Protein AF-A0ABD3GZX4-F1 (afdb_monomer)

InterPro domains:
  IPR004316 Sugar transporter SWEET repeat [PF03083] (7-91)
  IPR004316 Sugar transporter SWEET repeat [PF03083] (129-211)
  IPR047664 Sugar transporter SWEET [PTHR10791] (14-226)

Solvent-accessible surface area (backbone atoms only — not comparable to full-atom values): 16430 Å² total; per-residue (Å²): 134,59,70,66,45,54,54,38,34,51,53,30,34,56,49,46,50,56,56,68,49,62,57,49,70,58,51,52,48,26,64,73,65,63,30,43,76,92,63,72,60,61,68,48,55,53,48,34,46,50,23,49,36,42,25,52,25,16,63,59,62,70,35,61,62,51,26,55,42,20,48,52,43,37,54,51,32,50,51,54,50,51,52,46,54,69,33,30,54,75,66,53,29,54,53,48,53,52,51,47,53,50,45,52,49,51,50,48,51,51,50,49,49,25,64,67,74,40,92,50,57,67,59,24,28,47,51,33,29,52,53,36,30,55,52,49,54,59,57,47,54,56,61,51,49,40,53,50,46,29,70,72,71,45,37,45,86,80,53,55,64,69,60,40,51,52,46,22,54,36,14,45,36,40,22,52,29,16,60,70,71,70,32,66,55,54,21,53,42,22,44,53,39,22,54,49,18,52,52,46,51,53,50,43,61,61,28,48,61,51,41,64,70,68,72,72,79,78,83,75,76,74,75,78,82,70,92,79,77,83,82,68,75,67,62,62,53,58,57,52,52,54,55,54,54,38,57,77,67,68,72,66,57,73,71,60,52,54,51,49,54,53,50,54,48,52,54,50,53,51,51,51,54,53,60,76,67,54,91,82,74,76,79,78,72,76,80,77,79,76,86,78,88,81,85,86,134

Mean predicted aligned error: 14.97 Å

Structure (mmCIF, N/CA/C/O backbone):
data_AF-A0ABD3GZX4-F1
#
_entry.id   AF-A0ABD3GZX4-F1
#
loop_
_atom_site.group_PDB
_atom_site.id
_atom_site.type_symbol
_atom_site.label_atom_id
_atom_site.label_alt_id
_atom_site.label_comp_id
_atom_site.label_asym_id
_atom_site.label_entity_id
_atom_site.label_seq_id
_atom_site.pdbx_PDB_ins_code
_atom_site.Cartn_x
_atom_site.Cartn_y
_atom_site.Cartn_z
_atom_site.occupancy
_atom_site.B_iso_or_equiv
_atom_site.auth_seq_id
_atom_site.auth_comp_id
_atom_site.auth_asym_id
_atom_site.auth_atom_id
_atom_site.pdbx_PDB_model_num
ATOM 1 N N . MET A 1 1 ? 2.850 -0.713 -26.297 1.00 61.47 1 MET A N 1
ATOM 2 C CA . MET A 1 1 ? 1.861 -1.381 -25.433 1.00 61.47 1 MET A CA 1
ATOM 3 C C . MET A 1 1 ? 0.893 -2.113 -26.339 1.00 61.47 1 MET A C 1
ATOM 5 O O . MET A 1 1 ? 0.415 -1.515 -27.298 1.00 61.47 1 MET A O 1
ATOM 9 N N . ALA A 1 2 ? 0.715 -3.409 -26.124 1.00 81.31 2 ALA A N 1
ATOM 10 C CA . ALA A 1 2 ? -0.264 -4.220 -26.835 1.00 81.31 2 ALA A CA 1
ATOM 11 C C . ALA A 1 2 ? -1.624 -4.039 -26.156 1.00 81.31 2 ALA A C 1
ATOM 13 O O . ALA A 1 2 ? -1.699 -4.275 -24.967 1.00 81.31 2 ALA A O 1
ATOM 14 N N . LEU A 1 3 ? -2.695 -3.697 -26.880 1.00 90.44 3 LEU A N 1
ATOM 15 C CA . LEU A 1 3 ? -4.027 -3.332 -26.347 1.00 90.44 3 LEU A CA 1
ATOM 16 C C . LEU A 1 3 ? -4.463 -4.031 -25.032 1.00 90.44 3 LEU A C 1
ATOM 18 O O . LEU A 1 3 ? -4.989 -3.378 -24.132 1.00 90.44 3 LEU A O 1
ATOM 22 N N . ALA A 1 4 ? -4.220 -5.339 -24.900 1.00 91.62 4 ALA A N 1
ATOM 23 C CA . ALA A 1 4 ? -4.486 -6.111 -23.686 1.00 91.62 4 ALA A CA 1
ATOM 24 C C . ALA A 1 4 ? -3.771 -5.585 -22.420 1.00 91.62 4 ALA A C 1
ATOM 26 O O . ALA A 1 4 ? -4.402 -5.502 -21.370 1.00 91.62 4 ALA A O 1
ATOM 27 N N . ASP A 1 5 ? -2.493 -5.196 -22.495 1.00 91.25 5 ASP A N 1
ATOM 28 C CA . ASP A 1 5 ? -1.748 -4.636 -21.356 1.00 91.25 5 ASP A CA 1
ATOM 29 C C . ASP A 1 5 ? -2.401 -3.355 -20.815 1.00 91.25 5 ASP A C 1
ATOM 31 O O . ASP A 1 5 ? -2.520 -3.162 -19.604 1.00 91.25 5 ASP A O 1
ATOM 35 N N . THR A 1 6 ? -2.902 -2.525 -21.724 1.00 94.12 6 THR A N 1
ATOM 36 C CA . THR A 1 6 ? -3.491 -1.227 -21.430 1.00 94.12 6 THR A CA 1
ATOM 37 C C . THR A 1 6 ? -4.860 -1.411 -20.797 1.00 94.12 6 THR A C 1
ATOM 39 O O . THR A 1 6 ? -5.131 -0.822 -19.753 1.00 94.12 6 THR A O 1
ATOM 42 N N . ILE A 1 7 ? -5.697 -2.286 -21.365 1.00 96.56 7 ILE A N 1
ATOM 43 C CA . ILE A 1 7 ? -7.013 -2.620 -20.803 1.00 96.56 7 ILE A CA 1
ATOM 44 C C . ILE A 1 7 ? -6.856 -3.180 -19.385 1.00 96.56 7 ILE A C 1
ATOM 46 O O . ILE A 1 7 ? -7.488 -2.683 -18.451 1.00 96.56 7 ILE A O 1
ATOM 50 N N . ILE A 1 8 ? -5.985 -4.177 -19.202 1.00 96.75 8 ILE A N 1
ATOM 51 C CA . ILE A 1 8 ? -5.777 -4.812 -17.895 1.00 96.75 8 ILE A CA 1
ATOM 52 C C . ILE A 1 8 ? -5.203 -3.811 -16.886 1.00 96.75 8 ILE A C 1
ATOM 54 O O . ILE A 1 8 ? -5.668 -3.758 -15.747 1.00 96.75 8 ILE A O 1
ATOM 58 N N . GLY A 1 9 ? -4.253 -2.965 -17.289 1.00 95.94 9 GLY A N 1
ATOM 59 C CA . GLY A 1 9 ? -3.698 -1.945 -16.401 1.00 95.94 9 GLY A CA 1
ATOM 60 C C . GLY A 1 9 ? -4.702 -0.842 -16.029 1.00 95.94 9 GLY A C 1
ATOM 61 O O . GLY A 1 9 ? -4.686 -0.381 -14.885 1.00 95.94 9 GLY A O 1
ATOM 62 N N . ILE A 1 10 ? -5.624 -0.461 -16.923 1.00 97.81 10 ILE A N 1
ATOM 63 C CA . ILE A 1 10 ? -6.732 0.461 -16.604 1.00 97.81 10 ILE A CA 1
ATOM 64 C C . ILE A 1 10 ? -7.682 -0.174 -15.583 1.00 97.81 10 ILE A C 1
ATOM 66 O O . ILE A 1 10 ? -8.020 0.468 -14.587 1.00 97.81 10 ILE A O 1
ATOM 70 N N . ILE A 1 11 ? -8.064 -1.442 -15.771 1.00 97.94 11 ILE A N 1
ATOM 71 C CA . ILE A 1 11 ? -8.886 -2.179 -14.795 1.00 97.94 11 ILE A CA 1
ATOM 72 C C . ILE A 1 11 ? -8.173 -2.227 -13.435 1.00 97.94 11 ILE A C 1
ATOM 74 O O . ILE A 1 11 ? -8.789 -1.955 -12.402 1.00 97.94 11 ILE A O 1
ATOM 78 N N . GLY A 1 12 ? -6.863 -2.495 -13.434 1.00 97.75 12 GLY A N 1
ATOM 79 C CA . GLY A 1 12 ? -6.029 -2.460 -12.233 1.00 97.75 12 GLY A CA 1
ATOM 80 C C . GLY A 1 12 ? -6.051 -1.107 -11.526 1.00 97.75 12 GLY A C 1
ATOM 81 O O . GLY A 1 12 ? -6.245 -1.058 -10.313 1.00 97.75 12 GLY A O 1
ATOM 82 N N . ASN A 1 13 ? -5.943 -0.007 -12.276 1.00 98.50 13 ASN A N 1
ATOM 83 C CA . ASN A 1 13 ? -6.043 1.349 -11.731 1.00 98.50 13 ASN A CA 1
ATOM 84 C C . ASN A 1 13 ? -7.406 1.584 -11.054 1.00 98.50 13 ASN A C 1
ATOM 86 O O . ASN A 1 13 ? -7.447 2.054 -9.918 1.00 98.50 13 ASN A O 1
ATOM 90 N N . VAL A 1 14 ? -8.515 1.216 -11.704 1.00 98.12 14 VAL A N 1
ATOM 91 C CA . VAL A 1 14 ? -9.870 1.394 -11.146 1.00 98.12 14 VAL A CA 1
ATOM 92 C C . VAL A 1 14 ? -10.035 0.629 -9.830 1.00 98.12 14 VAL A C 1
ATOM 94 O O . VAL A 1 14 ? -10.456 1.210 -8.828 1.00 98.12 14 VAL A O 1
ATOM 97 N N . ILE A 1 15 ? -9.652 -0.651 -9.796 1.00 97.81 15 ILE A N 1
ATOM 98 C CA . ILE A 1 15 ? -9.763 -1.484 -8.586 1.00 97.81 15 ILE A CA 1
ATOM 99 C C . ILE A 1 15 ? -8.883 -0.928 -7.458 1.00 97.81 15 ILE A C 1
ATOM 101 O O . ILE A 1 15 ? -9.322 -0.832 -6.309 1.00 97.81 15 ILE A O 1
ATOM 105 N N . SER A 1 16 ? -7.654 -0.524 -7.775 1.00 98.19 16 SER A N 1
ATOM 106 C CA . SER A 1 16 ? -6.738 0.070 -6.801 1.00 98.19 16 SER A CA 1
ATOM 107 C C . SER A 1 16 ? -7.266 1.393 -6.227 1.00 98.19 16 SER A C 1
ATOM 109 O O . SER A 1 16 ? -7.129 1.619 -5.026 1.00 98.19 16 SER A O 1
ATOM 111 N N . ILE A 1 17 ? -7.936 2.240 -7.021 1.00 97.81 17 ILE A N 1
ATOM 112 C CA . ILE A 1 17 ? -8.598 3.454 -6.505 1.00 97.81 17 ILE A CA 1
ATOM 113 C C . ILE A 1 17 ? -9.678 3.078 -5.485 1.00 97.81 17 ILE A C 1
ATOM 115 O O . ILE A 1 17 ? -9.737 3.673 -4.409 1.00 97.81 17 ILE A O 1
ATOM 119 N N . CYS A 1 18 ? -10.494 2.057 -5.764 1.00 96.56 18 CYS A N 1
ATOM 120 C CA . CYS A 1 18 ? -11.483 1.574 -4.797 1.00 96.56 18 CYS A CA 1
ATOM 121 C C . CYS A 1 18 ? -10.831 1.124 -3.478 1.00 96.56 18 CYS A C 1
ATOM 123 O O . CYS A 1 18 ? -11.368 1.404 -2.404 1.00 96.56 18 CYS A O 1
ATOM 125 N N . LEU A 1 19 ? -9.665 0.471 -3.542 1.00 96.44 19 LEU A N 1
ATOM 126 C CA . LEU A 1 19 ? -8.897 0.086 -2.354 1.00 96.44 19 LEU A CA 1
ATOM 127 C C . LEU A 1 19 ? -8.360 1.301 -1.587 1.00 96.44 19 LEU A C 1
ATOM 129 O O . LEU A 1 19 ? -8.510 1.345 -0.365 1.00 96.44 19 LEU A O 1
ATOM 133 N N . PHE A 1 20 ? -7.812 2.311 -2.269 1.00 96.44 20 PHE A N 1
ATOM 134 C CA . PHE A 1 20 ? -7.370 3.550 -1.615 1.00 96.44 20 PHE A CA 1
ATOM 135 C C . PHE A 1 20 ? -8.528 4.344 -0.998 1.00 96.44 20 PHE A C 1
ATOM 137 O O . PHE A 1 20 ? -8.335 5.070 -0.024 1.00 96.44 20 PHE A O 1
ATOM 144 N N . LEU A 1 21 ? -9.750 4.193 -1.507 1.00 96.81 21 LEU A N 1
ATOM 145 C CA . LEU A 1 21 ? -10.944 4.804 -0.921 1.00 96.81 21 LEU A CA 1
ATOM 146 C C . LEU A 1 21 ? -11.517 4.011 0.264 1.00 96.81 21 LEU A C 1
ATOM 148 O O . LEU A 1 21 ? -12.331 4.557 1.014 1.00 96.81 21 LEU A O 1
ATOM 152 N N . ALA A 1 22 ? -11.081 2.769 0.505 1.00 94.81 22 ALA A N 1
ATOM 153 C CA . ALA A 1 22 ? -11.599 1.932 1.591 1.00 94.81 22 ALA A CA 1
ATOM 154 C C . ALA A 1 22 ? -11.543 2.598 2.990 1.00 94.81 22 ALA A C 1
ATOM 156 O O . ALA A 1 22 ? -12.524 2.485 3.737 1.00 94.81 22 ALA A O 1
ATOM 157 N N . PRO A 1 23 ? -10.488 3.354 3.365 1.00 95.56 23 PRO A N 1
ATOM 158 C CA . PRO A 1 23 ? -10.428 4.051 4.650 1.00 95.56 23 PRO A CA 1
ATOM 159 C C . PRO A 1 23 ? -11.352 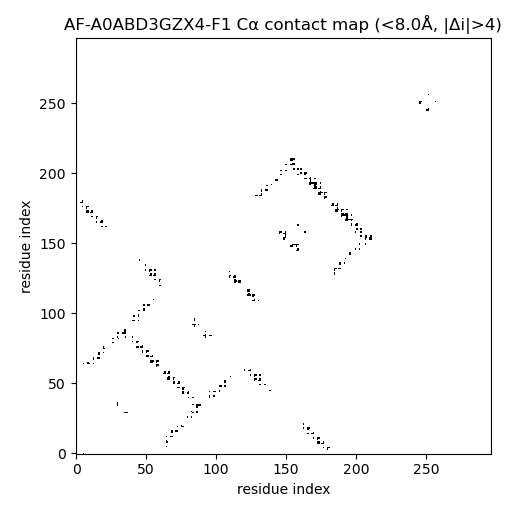5.271 4.772 1.00 95.56 23 PRO A C 1
ATOM 161 O O . PRO A 1 23 ? -11.487 5.808 5.873 1.00 95.56 23 PRO A O 1
ATOM 164 N N . THR A 1 24 ? -12.020 5.715 3.701 1.00 95.44 24 THR A N 1
ATOM 165 C CA . THR A 1 24 ? -12.834 6.949 3.703 1.00 95.44 24 THR A CA 1
ATOM 166 C C . THR A 1 24 ? -13.871 6.949 4.827 1.00 95.44 24 THR A C 1
ATOM 168 O O . THR A 1 24 ? -14.008 7.934 5.553 1.00 95.44 24 THR A O 1
ATOM 171 N N . LYS A 1 25 ? -14.553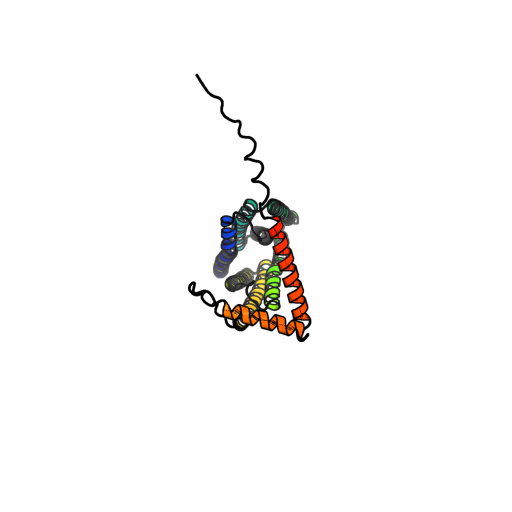 5.818 5.061 1.00 94.81 25 LYS A N 1
ATOM 172 C CA . LYS A 1 25 ? -15.533 5.698 6.158 1.00 94.81 25 LYS A CA 1
ATOM 173 C C . LYS A 1 25 ? -14.895 5.908 7.536 1.00 94.81 25 LYS A C 1
ATOM 175 O O . LYS A 1 25 ? -15.529 6.484 8.418 1.00 94.81 25 LYS A O 1
ATOM 180 N N . THR A 1 26 ? -13.654 5.467 7.725 1.00 95.94 26 THR A N 1
ATOM 181 C CA . THR A 1 26 ? -12.889 5.682 8.960 1.00 95.94 26 THR A CA 1
ATOM 182 C C . THR A 1 26 ? -12.555 7.159 9.141 1.00 95.94 26 THR A C 1
ATOM 184 O O . THR A 1 26 ? -12.786 7.708 10.216 1.00 95.94 26 THR A O 1
ATOM 187 N N . PHE A 1 27 ? -12.098 7.839 8.090 1.00 97.44 27 PHE A N 1
ATOM 188 C CA . PHE A 1 27 ? -11.762 9.263 8.172 1.00 97.44 27 PHE A CA 1
ATOM 189 C C . PHE A 1 27 ? -12.978 10.166 8.362 1.00 97.44 27 PHE A C 1
ATOM 191 O O . PHE A 1 27 ? -12.904 11.121 9.132 1.00 97.44 27 PHE A O 1
ATOM 198 N N . VAL A 1 28 ? -14.129 9.821 7.782 1.00 97.81 28 VAL A N 1
ATOM 199 C CA . VAL A 1 28 ? -15.392 10.510 8.090 1.00 97.81 28 VAL A CA 1
ATOM 200 C C . VAL A 1 28 ? -15.710 10.425 9.588 1.00 97.81 28 VAL A C 1
ATOM 202 O O . VAL A 1 28 ? -16.129 11.423 10.176 1.00 97.81 28 VAL A O 1
ATOM 205 N N . LYS A 1 29 ? -15.476 9.274 10.238 1.00 97.69 29 LYS A N 1
ATOM 206 C CA . LYS A 1 29 ? -15.654 9.144 11.696 1.00 97.69 29 LYS A CA 1
ATOM 207 C C . LYS A 1 29 ? -14.671 10.021 12.472 1.00 97.69 29 LYS A C 1
ATOM 209 O O . LYS A 1 29 ? -15.098 10.688 13.406 1.00 97.69 29 LYS A O 1
ATOM 214 N N . ILE A 1 30 ? -13.398 10.066 12.069 1.00 97.81 30 ILE A N 1
ATOM 215 C CA . ILE A 1 30 ? -12.373 10.927 12.690 1.00 97.81 30 ILE A CA 1
ATOM 216 C C . ILE A 1 30 ? -12.779 12.405 12.615 1.00 97.81 30 ILE A C 1
ATOM 218 O O . ILE A 1 30 ? -12.748 13.110 13.622 1.00 97.81 30 ILE A O 1
ATOM 222 N N . ILE A 1 31 ? -13.221 12.865 11.441 1.00 97.94 31 ILE A N 1
ATOM 223 C CA . ILE A 1 31 ? -13.645 14.255 11.219 1.00 97.94 31 ILE A CA 1
ATOM 224 C C . ILE A 1 31 ? -14.858 14.607 12.085 1.00 97.94 31 ILE A C 1
ATOM 226 O O . ILE A 1 31 ? -14.874 15.666 12.715 1.00 97.94 31 ILE A O 1
ATOM 230 N N . LYS A 1 32 ? -15.867 13.726 12.131 1.00 97.94 32 LYS A N 1
ATOM 231 C CA . LYS A 1 32 ? -17.076 13.930 12.945 1.00 97.94 32 LYS A CA 1
ATOM 232 C C . LYS A 1 32 ? -16.770 13.925 14.442 1.00 97.94 32 LYS A C 1
ATOM 234 O O . LYS A 1 32 ? -17.305 14.756 15.163 1.00 97.94 32 LYS A O 1
ATOM 239 N N . ALA A 1 33 ? -15.894 13.028 14.892 1.00 97.50 33 ALA A N 1
ATOM 240 C CA . ALA A 1 33 ? -15.479 12.930 16.290 1.00 97.50 33 ALA A CA 1
ATOM 241 C C . ALA A 1 33 ? -14.486 14.024 16.712 1.00 97.50 33 ALA A C 1
ATOM 243 O O . ALA A 1 33 ? -14.201 14.150 17.900 1.00 97.50 33 ALA A O 1
ATOM 244 N N . LYS A 1 34 ? -13.915 14.774 15.755 1.00 96.88 34 LYS A N 1
ATOM 245 C CA . LYS A 1 34 ? -12.832 15.746 15.986 1.00 96.88 34 LYS A CA 1
ATOM 246 C C . LYS A 1 34 ? -11.641 15.146 16.751 1.00 96.88 34 LYS A C 1
ATOM 248 O O . LYS A 1 34 ? -10.926 15.851 17.453 1.00 96.88 34 LYS A O 1
ATOM 253 N N . SER A 1 35 ? -11.429 13.840 16.597 1.00 96.44 35 SER A N 1
ATOM 254 C CA . SER A 1 35 ? -10.418 13.053 17.300 1.00 96.44 35 SER A CA 1
ATOM 255 C C . SER A 1 35 ? -10.074 11.814 16.481 1.00 96.44 35 SER A C 1
ATOM 257 O O . SER A 1 35 ? -10.942 11.216 15.839 1.00 96.44 35 SER A O 1
ATOM 259 N N . THR A 1 36 ? -8.812 11.386 16.525 1.00 94.50 36 THR A N 1
ATOM 260 C CA . THR A 1 36 ? -8.380 10.123 15.904 1.00 94.50 36 THR A CA 1
ATOM 261 C C . THR A 1 36 ? -8.891 8.884 16.633 1.00 94.50 36 THR A C 1
ATOM 263 O O . THR A 1 36 ? -8.732 7.785 16.104 1.00 94.50 36 THR A O 1
ATOM 266 N N . MET A 1 37 ? -9.530 9.035 17.802 1.00 95.00 37 MET A N 1
ATOM 267 C CA . MET A 1 37 ? -9.965 7.912 18.641 1.00 95.00 37 MET A CA 1
ATOM 268 C C . MET A 1 37 ? -8.791 6.927 18.843 1.00 95.00 37 MET A C 1
ATOM 270 O O . MET A 1 37 ? -7.644 7.348 18.975 1.00 95.00 37 MET A O 1
ATOM 274 N N . GLU A 1 38 ? -9.059 5.622 18.781 1.00 92.56 38 GLU A N 1
ATOM 275 C CA . GLU A 1 38 ? -8.055 4.551 18.844 1.00 92.56 38 GLU A CA 1
ATOM 276 C C . GLU A 1 38 ? -7.430 4.205 17.475 1.00 92.56 38 GLU A C 1
ATOM 278 O O . GLU A 1 38 ? -6.676 3.231 17.345 1.00 92.56 38 GLU A O 1
ATOM 283 N N . PHE A 1 39 ? -7.736 4.965 16.414 1.00 94.81 39 PHE A N 1
ATOM 284 C CA . PHE A 1 39 ? -7.159 4.705 15.096 1.00 94.81 39 PHE A CA 1
ATOM 285 C C . PHE A 1 39 ? -5.678 5.085 15.063 1.00 94.81 39 PHE A C 1
ATOM 287 O O . PHE A 1 39 ? -5.250 6.110 15.587 1.00 94.81 39 PHE A O 1
ATOM 294 N N . LYS A 1 40 ? -4.875 4.253 14.394 1.00 94.81 40 LYS A N 1
ATOM 295 C CA . LYS A 1 40 ? -3.427 4.452 14.249 1.00 94.81 40 LYS A CA 1
ATOM 296 C C . LYS A 1 40 ? -3.097 4.996 12.865 1.00 94.81 40 LYS A C 1
ATOM 298 O O . LYS A 1 40 ? -3.691 4.566 11.882 1.00 94.81 40 LYS A O 1
ATOM 303 N N . SER A 1 41 ? -2.088 5.861 12.785 1.00 96.50 41 SER A N 1
ATOM 304 C CA . SER A 1 41 ? -1.568 6.387 11.517 1.00 96.50 41 SER A CA 1
ATOM 305 C C . SER A 1 41 ? -0.664 5.411 10.763 1.00 96.50 41 SER A C 1
ATOM 307 O O . SER A 1 41 ? -0.455 5.570 9.566 1.00 96.50 41 SER A O 1
ATOM 309 N N . THR A 1 42 ? -0.132 4.391 11.446 1.00 96.00 42 THR A N 1
ATOM 310 C CA . THR A 1 42 ? 0.851 3.444 10.894 1.00 96.00 42 THR A CA 1
ATOM 311 C C . THR A 1 42 ? 0.448 2.826 9.549 1.00 96.00 42 THR A C 1
ATOM 313 O O . THR A 1 42 ? 1.298 2.829 8.665 1.00 96.00 42 THR A O 1
ATOM 316 N N . PRO A 1 43 ? -0.798 2.350 9.333 1.00 95.56 43 PRO A N 1
ATOM 317 C CA . PRO A 1 43 ? -1.193 1.801 8.036 1.00 95.56 43 PRO A CA 1
ATOM 318 C C . PRO A 1 43 ? -1.022 2.801 6.887 1.00 95.56 43 PRO A C 1
ATOM 320 O O . PRO A 1 43 ? -0.494 2.427 5.848 1.00 95.56 43 PRO A O 1
ATOM 323 N N . TYR A 1 44 ? -1.380 4.069 7.109 1.00 98.00 44 TYR A N 1
ATOM 324 C CA . TYR A 1 44 ? -1.299 5.137 6.108 1.00 98.00 44 TYR A CA 1
ATOM 325 C C . TYR A 1 44 ? 0.146 5.585 5.864 1.00 98.00 44 TYR A C 1
ATOM 327 O O . TYR A 1 44 ? 0.557 5.800 4.732 1.00 98.00 44 TYR A O 1
ATOM 335 N N . VAL A 1 45 ? 0.974 5.647 6.917 1.00 98.31 45 VAL A N 1
ATOM 336 C CA . VAL A 1 45 ? 2.411 5.944 6.768 1.00 98.31 45 VAL A CA 1
ATOM 337 C C . VAL A 1 45 ? 3.125 4.845 5.971 1.00 98.31 45 VAL A C 1
ATOM 339 O O . VAL A 1 45 ? 3.941 5.141 5.100 1.00 98.31 45 VAL A O 1
ATOM 342 N N . CYS A 1 46 ? 2.817 3.574 6.246 1.00 97.62 46 CYS A N 1
ATOM 343 C CA . CYS A 1 46 ? 3.366 2.455 5.482 1.00 97.62 46 CYS A CA 1
ATOM 344 C C . CYS A 1 46 ? 2.848 2.451 4.038 1.00 97.62 46 CYS A C 1
ATOM 346 O O . CYS A 1 46 ? 3.639 2.257 3.119 1.00 97.62 46 CYS A O 1
ATOM 348 N N . ALA A 1 47 ? 1.551 2.700 3.830 1.00 97.69 47 ALA A N 1
ATOM 349 C CA . ALA A 1 47 ? 0.967 2.803 2.497 1.00 97.69 47 ALA A CA 1
ATOM 350 C C . ALA A 1 47 ? 1.621 3.927 1.681 1.00 97.69 47 ALA A C 1
ATOM 352 O O . ALA A 1 47 ? 2.007 3.677 0.541 1.00 97.69 47 ALA A O 1
ATOM 353 N N . LEU A 1 48 ? 1.851 5.102 2.284 1.00 98.62 48 LEU A N 1
ATOM 354 C CA . LEU A 1 48 ? 2.559 6.218 1.652 1.00 98.62 48 LEU A CA 1
ATOM 355 C C . LEU A 1 48 ? 3.955 5.804 1.164 1.00 98.62 48 LEU A C 1
ATOM 357 O O . LEU A 1 48 ? 4.304 6.066 0.017 1.00 98.62 48 LEU A O 1
ATOM 361 N N . LEU A 1 49 ? 4.749 5.124 2.000 1.00 98.44 49 LEU A N 1
ATOM 362 C CA . LEU A 1 49 ? 6.071 4.647 1.578 1.00 98.44 49 LEU A CA 1
ATOM 363 C C . LEU A 1 49 ? 5.971 3.668 0.400 1.00 98.44 49 LEU A C 1
ATOM 365 O O . LEU A 1 49 ? 6.741 3.778 -0.550 1.00 98.44 49 LEU A O 1
ATOM 369 N N . SER A 1 50 ? 5.003 2.749 0.435 1.00 98.25 50 SER A N 1
ATOM 370 C CA . SER A 1 50 ? 4.775 1.798 -0.658 1.00 98.25 50 SER A CA 1
ATOM 371 C C . SER A 1 50 ? 4.500 2.512 -1.977 1.00 98.25 50 SER A C 1
ATOM 373 O O . SER A 1 50 ? 5.176 2.255 -2.972 1.00 98.25 50 SER A O 1
ATOM 375 N N . VAL A 1 51 ? 3.534 3.433 -1.994 1.00 98.56 51 VAL A N 1
ATOM 376 C CA . VAL A 1 51 ? 3.151 4.133 -3.229 1.00 98.56 51 VAL A CA 1
ATOM 377 C C . VAL A 1 51 ? 4.254 5.066 -3.725 1.00 98.56 51 VAL A C 1
ATOM 379 O O . VAL A 1 51 ? 4.441 5.191 -4.933 1.00 98.56 51 VAL A O 1
ATOM 382 N N . LEU A 1 52 ? 5.061 5.652 -2.836 1.00 98.62 52 LEU A N 1
ATOM 383 C CA . LEU A 1 52 ? 6.241 6.423 -3.235 1.00 98.62 52 LEU A CA 1
ATOM 384 C C . LEU A 1 52 ? 7.303 5.538 -3.908 1.00 98.62 52 LEU A C 1
ATOM 386 O O . LEU A 1 52 ? 7.799 5.889 -4.980 1.00 98.62 52 LEU A O 1
ATOM 390 N N . LEU A 1 53 ? 7.615 4.371 -3.332 1.00 98.56 53 LEU A N 1
ATOM 391 C CA . LEU A 1 53 ? 8.571 3.414 -3.906 1.00 98.56 53 LEU A CA 1
ATOM 392 C C . LEU A 1 53 ? 8.117 2.910 -5.283 1.00 98.56 53 LEU A C 1
ATOM 394 O O . LEU A 1 53 ? 8.897 2.930 -6.237 1.00 98.56 53 LEU A O 1
ATOM 398 N N . TRP A 1 54 ? 6.840 2.548 -5.421 1.00 98.62 54 TRP A N 1
ATOM 399 C CA . TRP A 1 54 ? 6.276 2.119 -6.702 1.00 98.62 54 TRP A CA 1
ATOM 400 C C . TRP A 1 54 ? 6.183 3.249 -7.733 1.00 98.62 54 TRP A C 1
ATOM 402 O O . TRP A 1 54 ? 6.368 3.001 -8.926 1.00 98.62 54 TRP A O 1
ATOM 412 N N . THR A 1 55 ? 5.959 4.491 -7.295 1.00 98.44 55 THR A N 1
ATOM 413 C CA . THR A 1 55 ? 6.030 5.668 -8.175 1.00 98.44 55 THR A CA 1
ATOM 414 C C . THR A 1 55 ? 7.453 5.857 -8.699 1.00 98.44 55 THR A C 1
ATOM 416 O O . THR A 1 55 ? 7.637 5.981 -9.909 1.00 98.44 55 THR A O 1
ATOM 419 N N . LEU A 1 56 ? 8.471 5.805 -7.829 1.00 97.88 56 LEU A N 1
ATOM 420 C CA . LEU A 1 56 ? 9.881 5.869 -8.235 1.00 97.88 56 LEU A CA 1
ATOM 421 C C . LEU A 1 56 ? 10.228 4.748 -9.223 1.00 97.88 56 LEU A C 1
ATOM 423 O O . LEU A 1 56 ? 10.815 5.012 -10.272 1.00 97.88 56 LEU A O 1
ATOM 427 N N . TYR A 1 57 ? 9.832 3.513 -8.913 1.00 98.25 57 TYR A N 1
ATOM 428 C CA . TYR A 1 57 ? 10.017 2.369 -9.800 1.00 98.25 57 TYR A CA 1
ATOM 429 C C . TYR A 1 57 ? 9.404 2.614 -11.185 1.00 98.25 57 TYR A C 1
ATOM 431 O O . TYR A 1 57 ? 10.082 2.464 -12.204 1.00 98.25 57 TYR A O 1
ATOM 439 N N . GLY A 1 58 ? 8.138 3.038 -11.225 1.00 97.69 58 GLY A N 1
ATOM 440 C CA . GLY A 1 58 ? 7.421 3.303 -12.467 1.00 97.69 58 GLY A CA 1
ATOM 441 C C . GLY A 1 58 ? 8.047 4.432 -13.288 1.00 97.69 58 GLY A C 1
ATOM 442 O O . GLY A 1 58 ? 8.117 4.318 -14.509 1.00 97.69 58 GLY A O 1
ATOM 443 N N . LEU A 1 59 ? 8.559 5.480 -12.638 1.00 97.19 59 LEU A N 1
ATOM 444 C CA . LEU A 1 59 ? 9.263 6.580 -13.305 1.00 97.19 59 LEU A CA 1
ATOM 445 C C . LEU A 1 59 ? 10.604 6.132 -13.903 1.00 97.19 59 LEU A C 1
ATOM 447 O O . LEU A 1 59 ? 10.948 6.536 -15.013 1.00 97.19 59 LEU A O 1
ATOM 451 N N . LEU A 1 60 ? 11.357 5.284 -13.195 1.00 96.31 60 LEU A N 1
ATOM 452 C CA . LEU A 1 60 ? 12.636 4.754 -13.680 1.00 96.31 60 LEU A CA 1
ATOM 453 C C . LEU A 1 60 ? 12.459 3.732 -14.816 1.00 96.31 60 LEU A C 1
ATOM 455 O O . LEU A 1 60 ? 13.334 3.644 -15.683 1.00 96.31 60 LEU A O 1
ATOM 459 N N . LYS A 1 61 ? 11.349 2.975 -14.817 1.00 95.00 61 LYS A N 1
ATOM 460 C CA . LYS A 1 61 ? 10.987 1.944 -15.815 1.00 95.00 61 LYS A CA 1
ATOM 461 C C . LYS A 1 61 ? 10.104 2.446 -16.983 1.00 95.00 61 LYS A C 1
ATOM 463 O O . LYS A 1 61 ? 9.760 1.684 -17.882 1.00 95.00 61 LYS A O 1
ATOM 468 N N . PRO A 1 62 ? 9.895 3.756 -17.117 1.00 93.56 62 PRO A N 1
ATOM 469 C CA . PRO A 1 62 ? 8.731 4.345 -17.814 1.00 93.56 62 PRO A CA 1
ATOM 470 C C . PRO A 1 62 ? 7.413 3.531 -17.847 1.00 93.56 62 PRO A C 1
ATOM 472 O O . PRO A 1 62 ? 6.789 3.374 -18.896 1.00 93.56 62 PRO A O 1
ATOM 475 N N . ALA A 1 63 ? 6.944 3.023 -16.705 1.00 94.81 63 ALA A N 1
ATOM 476 C CA . ALA A 1 63 ? 5.698 2.256 -16.606 1.00 94.81 63 ALA A CA 1
ATOM 477 C C . ALA A 1 63 ? 4.496 3.144 -16.221 1.00 94.81 63 ALA A C 1
ATOM 479 O O . ALA A 1 63 ? 4.095 3.197 -15.057 1.00 94.81 63 ALA A O 1
ATOM 480 N N . THR A 1 64 ? 3.897 3.824 -17.206 1.00 96.06 64 THR A N 1
ATOM 481 C CA . THR A 1 64 ? 2.841 4.840 -17.004 1.00 96.06 64 THR A CA 1
ATOM 482 C C . THR A 1 64 ? 1.697 4.383 -16.100 1.00 96.06 64 THR A C 1
ATOM 484 O O . THR A 1 64 ? 1.365 5.088 -15.156 1.00 96.06 64 THR A O 1
ATOM 487 N N . LEU A 1 65 ? 1.124 3.196 -16.333 1.00 97.06 65 LEU A N 1
ATOM 488 C CA . LEU A 1 65 ? -0.040 2.713 -15.573 1.00 97.06 65 LEU A CA 1
ATOM 489 C C . LEU A 1 65 ? 0.283 2.406 -14.103 1.00 97.06 65 LEU A C 1
ATOM 491 O O . LEU A 1 65 ? -0.607 2.467 -13.257 1.00 97.06 65 LEU A O 1
ATOM 495 N N . ILE A 1 66 ? 1.547 2.100 -13.792 1.00 97.88 66 ILE A N 1
ATOM 496 C CA . ILE A 1 66 ? 2.031 1.947 -12.413 1.00 97.88 66 ILE A CA 1
ATOM 497 C C . ILE A 1 66 ? 2.203 3.328 -11.776 1.00 97.88 66 ILE A C 1
ATOM 499 O O . ILE A 1 66 ? 1.813 3.527 -10.626 1.00 97.88 66 ILE A O 1
ATOM 503 N N . VAL A 1 67 ? 2.760 4.292 -12.515 1.00 98.38 67 VAL A N 1
ATOM 504 C CA . VAL A 1 67 ? 2.938 5.668 -12.028 1.00 98.38 67 VAL A CA 1
ATOM 505 C C . VAL A 1 67 ? 1.590 6.312 -11.718 1.00 98.38 67 VAL A C 1
ATOM 507 O O . VAL A 1 67 ? 1.436 6.877 -10.641 1.00 98.38 67 VAL A O 1
ATOM 510 N N . THR A 1 68 ? 0.601 6.202 -12.608 1.00 97.94 68 THR A N 1
ATOM 511 C CA . THR A 1 68 ? -0.707 6.8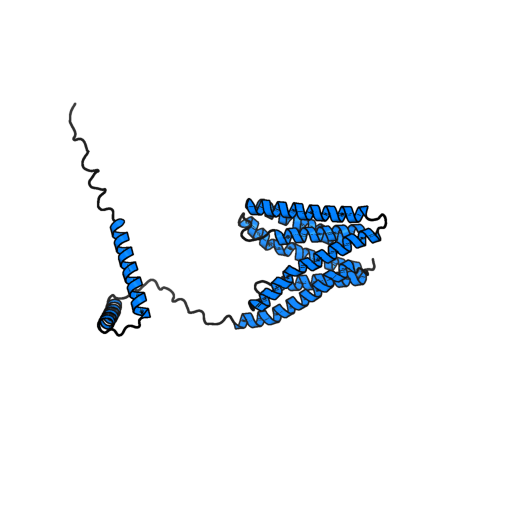52 -12.431 1.00 97.94 68 THR A CA 1
ATOM 512 C C . THR A 1 68 ? -1.406 6.393 -11.158 1.00 97.94 68 THR A C 1
ATOM 514 O O . THR A 1 68 ? -1.851 7.229 -10.369 1.00 97.94 68 THR A O 1
ATOM 517 N N . ILE A 1 69 ? -1.456 5.081 -10.911 1.00 98.31 69 ILE A N 1
ATOM 518 C CA . ILE A 1 69 ? -2.164 4.562 -9.742 1.00 98.31 69 ILE A CA 1
ATOM 519 C C . ILE A 1 69 ? -1.454 4.894 -8.432 1.00 98.31 69 ILE A C 1
ATOM 521 O O . ILE A 1 69 ? -2.099 5.218 -7.436 1.00 98.31 69 ILE A O 1
ATOM 525 N N . ASN A 1 70 ? -0.122 4.850 -8.424 1.00 98.56 70 ASN A N 1
ATOM 526 C CA . ASN A 1 70 ? 0.652 5.129 -7.221 1.00 98.56 70 ASN A CA 1
ATOM 527 C C . ASN A 1 70 ? 0.758 6.636 -6.949 1.00 98.56 70 ASN A C 1
ATOM 529 O O . ASN A 1 70 ? 0.788 7.038 -5.787 1.00 98.56 70 ASN A O 1
ATOM 533 N N . ALA A 1 71 ? 0.705 7.488 -7.975 1.00 97.31 71 ALA A N 1
ATOM 534 C CA . ALA A 1 71 ? 0.551 8.931 -7.805 1.00 97.31 71 ALA A CA 1
ATOM 535 C C . ALA A 1 71 ? -0.817 9.279 -7.193 1.00 97.31 71 ALA A C 1
ATOM 537 O O . ALA A 1 71 ? -0.884 10.044 -6.229 1.00 97.31 71 ALA A O 1
ATOM 538 N N . ALA A 1 72 ? -1.900 8.660 -7.681 1.00 97.94 72 ALA A N 1
ATOM 539 C CA . ALA A 1 72 ? -3.225 8.789 -7.072 1.00 97.94 72 ALA A CA 1
ATOM 540 C C . ALA A 1 72 ? -3.240 8.286 -5.615 1.00 97.94 72 ALA A C 1
ATOM 542 O O . ALA A 1 72 ? -3.769 8.961 -4.731 1.00 97.94 72 ALA A O 1
ATOM 543 N N . GLY A 1 73 ? -2.601 7.144 -5.346 1.00 98.19 73 GLY A N 1
ATOM 544 C CA . GLY A 1 73 ? -2.412 6.626 -3.991 1.00 98.19 73 GLY A CA 1
ATOM 545 C C . GLY A 1 73 ? -1.638 7.594 -3.096 1.00 98.19 73 GLY A C 1
ATOM 546 O O . GLY A 1 73 ? -2.072 7.887 -1.989 1.00 98.19 73 GLY A O 1
ATOM 547 N N . THR A 1 74 ? -0.541 8.169 -3.595 1.00 98.19 74 THR A N 1
ATOM 548 C CA . THR A 1 74 ? 0.264 9.166 -2.869 1.00 98.19 74 THR A CA 1
ATOM 549 C C . THR A 1 74 ? -0.581 10.373 -2.474 1.00 98.19 74 THR A C 1
ATOM 551 O O . THR A 1 74 ? -0.522 10.817 -1.328 1.00 98.19 74 THR A O 1
ATOM 554 N N . PHE A 1 75 ? -1.405 10.875 -3.397 1.00 98.19 75 PHE A N 1
ATOM 555 C CA . PHE A 1 75 ? -2.327 11.973 -3.123 1.00 98.19 75 PHE A CA 1
ATOM 556 C C . PHE A 1 75 ? -3.341 11.615 -2.024 1.00 98.19 75 PHE A C 1
ATOM 558 O O . PHE A 1 75 ? -3.491 12.367 -1.060 1.00 98.19 75 PHE A O 1
ATOM 565 N N . LEU A 1 76 ? -3.997 10.454 -2.118 1.00 98.25 76 LEU A N 1
ATOM 566 C CA . LEU A 1 76 ? -4.983 10.018 -1.121 1.00 98.25 76 LEU A CA 1
ATOM 567 C C . LEU A 1 76 ? -4.354 9.766 0.258 1.00 98.25 76 LEU A C 1
ATOM 569 O O . LEU A 1 76 ? -4.889 10.232 1.265 1.00 98.25 76 LEU A O 1
ATOM 573 N N . GLU A 1 77 ? -3.197 9.107 0.323 1.00 98.25 77 GLU A N 1
ATOM 574 C CA . GLU A 1 77 ? -2.483 8.883 1.586 1.00 98.25 77 GLU A CA 1
ATOM 575 C C . GLU A 1 77 ? -2.016 10.201 2.218 1.00 98.25 77 GLU A C 1
ATOM 577 O O . GLU A 1 77 ? -2.115 10.375 3.436 1.00 98.25 77 GLU A O 1
ATOM 582 N N . ALA A 1 78 ? -1.586 11.177 1.412 1.00 98.06 78 ALA A N 1
ATOM 583 C CA . ALA A 1 78 ? -1.261 12.513 1.904 1.00 98.06 78 ALA A CA 1
ATOM 584 C C . ALA A 1 78 ? -2.487 13.229 2.496 1.00 98.06 78 ALA A C 1
ATOM 586 O O . ALA A 1 78 ? -2.368 13.861 3.552 1.00 98.06 78 ALA A O 1
ATOM 587 N N . LEU A 1 79 ? -3.670 13.098 1.882 1.00 98.25 79 LEU A N 1
ATOM 588 C CA . LEU A 1 79 ? -4.918 13.637 2.437 1.00 98.25 79 LEU A CA 1
ATOM 589 C C . LEU A 1 79 ? -5.286 12.967 3.767 1.00 98.25 79 LEU A C 1
ATOM 591 O O . LEU A 1 79 ? -5.595 13.653 4.746 1.00 98.25 79 LEU A O 1
ATOM 595 N N . TYR A 1 80 ? -5.209 11.638 3.834 1.00 98.44 80 TYR A N 1
ATOM 596 C CA . TYR A 1 80 ? -5.474 10.875 5.053 1.00 98.44 80 TYR A CA 1
ATOM 597 C C . TYR A 1 80 ? -4.516 11.246 6.186 1.00 98.44 80 TYR A C 1
ATOM 599 O O . TYR A 1 80 ? -4.948 11.512 7.310 1.00 98.44 80 TYR A O 1
ATOM 607 N N . LEU A 1 81 ? -3.218 11.337 5.904 1.00 98.44 81 LEU A N 1
ATOM 608 C CA . LEU A 1 81 ? -2.212 11.697 6.902 1.00 98.44 81 LEU A CA 1
ATOM 609 C C . LEU A 1 81 ? -2.340 13.154 7.351 1.00 98.44 81 LEU A C 1
ATOM 611 O O . LEU A 1 81 ? -2.216 13.426 8.546 1.00 98.44 81 LEU A O 1
ATOM 615 N N . SER A 1 82 ? -2.676 14.070 6.440 1.00 98.25 82 SER A N 1
ATOM 616 C CA . SER A 1 82 ? -3.003 15.463 6.775 1.00 98.25 82 SER A CA 1
ATOM 617 C C . SER A 1 82 ? -4.195 15.541 7.728 1.00 98.25 82 SER A C 1
ATOM 619 O O . SER A 1 82 ? -4.121 16.183 8.778 1.00 98.25 82 SER A O 1
ATOM 621 N N . CYS A 1 83 ? -5.274 14.818 7.414 1.00 98.06 83 CYS A N 1
ATOM 622 C CA . CYS A 1 83 ? -6.446 14.726 8.280 1.00 98.06 83 CYS A CA 1
ATOM 623 C C . CYS A 1 83 ? -6.089 14.131 9.652 1.00 98.06 83 CYS A C 1
ATOM 625 O O . CYS A 1 83 ? -6.521 14.644 10.685 1.00 98.06 83 CYS A O 1
ATOM 627 N N . PHE A 1 84 ? -5.278 13.070 9.683 1.00 97.44 84 PHE A N 1
ATOM 628 C CA . PHE A 1 84 ? -4.839 12.441 10.927 1.00 97.44 84 PHE A CA 1
ATOM 629 C C . PHE A 1 84 ? -4.025 13.416 11.791 1.00 97.44 84 PHE A C 1
ATOM 631 O O . PHE A 1 84 ? -4.303 13.563 12.977 1.00 97.44 84 PHE A O 1
ATOM 638 N N . LEU A 1 85 ? -3.054 14.123 11.207 1.00 98.12 85 LEU A N 1
ATOM 639 C CA . LEU A 1 85 ? -2.232 15.115 11.910 1.00 98.12 85 LEU A CA 1
ATOM 640 C C . LEU A 1 85 ? -3.045 16.306 12.425 1.00 98.12 85 LEU A C 1
ATOM 642 O O . LEU A 1 85 ? -2.705 16.884 13.460 1.00 98.12 85 LEU A O 1
ATOM 646 N N . TYR A 1 86 ? -4.118 16.675 11.729 1.00 98.25 86 TYR A N 1
ATOM 647 C CA . TYR A 1 86 ? -5.002 17.740 12.178 1.00 98.25 86 TYR A CA 1
ATOM 648 C C . TYR A 1 86 ? -5.757 17.338 13.457 1.00 98.25 86 TYR A C 1
ATOM 650 O O . TYR A 1 86 ? -5.679 18.059 14.456 1.00 98.25 86 TYR A O 1
ATOM 658 N N . TYR A 1 87 ? -6.399 16.162 13.454 1.00 98.06 87 TYR A N 1
ATOM 659 C CA . TYR A 1 87 ? -7.284 15.695 14.535 1.00 98.06 87 TYR A CA 1
ATOM 660 C C . TYR A 1 87 ? -6.612 14.870 15.644 1.00 98.06 87 TYR A C 1
ATOM 662 O O . TYR A 1 87 ? -7.254 14.589 16.654 1.00 98.06 87 TYR A O 1
ATOM 670 N N . ALA A 1 88 ? -5.359 14.445 15.480 1.00 97.31 88 ALA A N 1
ATOM 671 C CA . ALA A 1 88 ? -4.653 13.687 16.512 1.00 97.31 88 ALA A CA 1
ATOM 672 C C . ALA A 1 88 ? -4.363 14.540 17.757 1.00 97.31 88 ALA A C 1
ATOM 674 O O . ALA A 1 88 ? -4.188 15.756 17.681 1.00 97.31 88 ALA A O 1
ATOM 675 N N . ASP A 1 89 ? -4.220 13.889 18.907 1.00 96.56 89 ASP A N 1
ATOM 676 C CA . ASP A 1 89 ? -3.680 14.516 20.110 1.00 96.56 89 ASP A CA 1
ATOM 677 C C . ASP A 1 89 ? -2.166 14.790 19.967 1.00 96.56 89 ASP A C 1
ATOM 679 O O . ASP A 1 89 ? -1.507 14.352 19.018 1.00 96.56 89 ASP A O 1
ATOM 683 N N . ARG A 1 90 ? -1.563 15.509 20.924 1.00 96.81 90 ARG A N 1
ATOM 684 C CA . ARG A 1 90 ? -0.133 15.875 20.857 1.00 96.81 90 ARG A CA 1
ATOM 685 C C . ARG A 1 90 ? 0.776 14.652 20.682 1.00 96.81 90 ARG A C 1
ATOM 687 O O . ARG A 1 90 ? 1.734 14.713 19.908 1.00 96.81 90 ARG A O 1
ATOM 694 N N . LYS A 1 91 ? 0.482 13.540 21.367 1.00 95.94 91 LYS A N 1
ATOM 695 C CA . LYS A 1 91 ? 1.274 12.304 21.263 1.00 95.94 91 LYS A CA 1
ATOM 696 C C . LYS A 1 91 ? 1.121 11.669 19.879 1.00 95.94 91 LYS A C 1
ATOM 698 O O . LYS A 1 91 ? 2.131 11.316 19.264 1.00 95.94 91 LYS A O 1
ATOM 703 N N . GLY A 1 92 ? -0.105 11.571 19.367 1.00 96.31 92 GLY A N 1
ATOM 704 C CA . GLY A 1 92 ? -0.410 11.064 18.032 1.00 96.31 92 GLY A CA 1
ATOM 705 C C . GLY A 1 92 ? 0.235 11.889 16.918 1.00 96.31 92 GLY A C 1
ATOM 706 O O . GLY A 1 92 ? 0.816 11.304 15.998 1.00 96.31 92 GLY A O 1
ATOM 707 N N . LYS A 1 93 ? 0.231 13.226 17.032 1.00 97.94 93 LYS A N 1
ATOM 708 C CA . LYS A 1 93 ? 0.918 14.129 16.090 1.00 97.94 93 LYS A CA 1
ATOM 709 C C . LYS A 1 93 ? 2.419 13.872 16.068 1.00 97.94 93 LYS A C 1
ATOM 711 O O . LYS A 1 93 ? 2.958 13.553 15.015 1.00 97.94 93 LYS A O 1
ATOM 716 N N . ILE A 1 94 ? 3.080 13.905 17.229 1.00 97.88 94 ILE A N 1
ATOM 717 C CA . ILE A 1 94 ? 4.533 13.680 17.329 1.00 97.88 94 ILE A CA 1
ATOM 718 C C . ILE A 1 94 ? 4.918 12.308 16.768 1.00 97.88 94 ILE A C 1
ATOM 720 O O . ILE A 1 94 ? 5.878 12.199 16.003 1.00 97.88 94 ILE A O 1
ATOM 724 N N . ARG A 1 95 ? 4.172 11.255 17.125 1.00 97.12 95 ARG A N 1
ATOM 725 C CA . ARG A 1 95 ? 4.423 9.903 16.614 1.00 97.12 95 ARG A CA 1
ATOM 726 C C . ARG A 1 95 ? 4.299 9.855 15.093 1.00 97.12 95 ARG A C 1
ATOM 728 O O . ARG A 1 95 ? 5.191 9.333 14.435 1.00 97.12 95 ARG A O 1
ATOM 735 N N . THR A 1 96 ? 3.220 10.413 14.550 1.00 97.81 96 THR A N 1
ATOM 736 C CA . THR A 1 96 ? 2.955 10.403 13.106 1.00 97.81 96 THR A CA 1
ATOM 737 C C . THR A 1 96 ? 4.001 11.217 12.348 1.00 97.81 96 THR A C 1
ATOM 739 O O . THR A 1 96 ? 4.560 10.710 11.382 1.00 97.81 96 THR A O 1
ATOM 742 N N . SER A 1 97 ? 4.351 12.417 12.821 1.00 97.94 97 SER A N 1
ATOM 743 C CA . SER A 1 97 ? 5.402 13.251 12.225 1.00 97.94 97 SER A CA 1
ATOM 744 C C . SER A 1 97 ? 6.772 12.570 12.243 1.00 97.94 97 SER A C 1
ATOM 746 O O . SER A 1 97 ? 7.473 12.596 11.237 1.00 97.94 97 SER A O 1
ATOM 748 N N . ARG A 1 98 ? 7.150 11.896 13.339 1.00 98.00 98 ARG A N 1
ATOM 749 C CA . ARG A 1 98 ? 8.402 11.116 13.396 1.00 98.00 98 ARG A CA 1
ATOM 750 C C . ARG A 1 98 ? 8.406 9.963 12.399 1.00 98.00 98 ARG A C 1
ATOM 752 O O . ARG A 1 98 ? 9.401 9.759 11.712 1.00 98.00 98 ARG A O 1
ATOM 759 N N . SER A 1 99 ? 7.301 9.223 12.303 1.00 97.81 99 SER A N 1
ATOM 760 C CA . SER A 1 99 ? 7.179 8.144 11.321 1.00 97.81 99 SER A CA 1
ATOM 761 C C . SER A 1 99 ? 7.218 8.674 9.884 1.00 97.81 99 SER A C 1
ATOM 763 O O . SER A 1 99 ? 7.863 8.051 9.051 1.00 97.81 99 SER A O 1
ATOM 765 N N . LEU A 1 100 ? 6.609 9.834 9.609 1.00 98.19 100 LEU A N 1
ATOM 766 C CA . LEU A 1 100 ? 6.680 10.515 8.313 1.00 98.19 100 LEU A CA 1
ATOM 767 C C . LEU A 1 100 ? 8.110 10.910 7.941 1.00 98.19 100 LEU A C 1
ATOM 769 O O . LEU A 1 100 ? 8.562 10.581 6.849 1.00 98.19 100 LEU A O 1
ATOM 773 N N . LEU A 1 101 ? 8.838 11.558 8.853 1.00 98.12 101 LEU A N 1
ATOM 774 C CA . LEU A 1 101 ? 10.242 11.916 8.631 1.00 98.12 101 LEU A CA 1
ATOM 775 C C . LEU A 1 101 ? 11.095 10.680 8.332 1.00 98.12 101 LEU A C 1
ATOM 777 O O . LEU A 1 101 ? 11.908 10.707 7.413 1.00 98.12 101 LEU A O 1
ATOM 781 N N . LEU A 1 102 ? 10.870 9.584 9.061 1.00 97.69 102 LEU A N 1
ATOM 782 C CA . LEU A 1 102 ? 11.571 8.325 8.827 1.00 97.69 102 LEU A CA 1
ATOM 783 C C . LEU A 1 102 ? 11.267 7.758 7.436 1.00 97.69 102 LEU A C 1
ATOM 785 O O . LEU A 1 102 ? 12.202 7.429 6.711 1.00 97.69 102 LEU A O 1
ATOM 789 N N . VAL A 1 103 ? 9.996 7.657 7.029 1.00 96.75 103 VAL A N 1
ATOM 790 C CA . VAL A 1 103 ? 9.670 7.074 5.716 1.00 96.75 103 VAL A CA 1
ATOM 791 C C . VAL A 1 103 ? 10.087 7.966 4.550 1.00 96.75 103 VAL A C 1
ATOM 793 O O . VAL A 1 103 ? 10.555 7.444 3.543 1.00 96.75 103 VAL A O 1
ATOM 796 N N . LEU A 1 104 ? 9.988 9.291 4.686 1.00 97.94 104 LEU A N 1
ATOM 797 C CA . LEU A 1 104 ? 10.462 10.230 3.667 1.00 97.94 104 LEU A CA 1
ATOM 798 C C . LEU A 1 104 ? 11.992 10.222 3.575 1.00 97.94 104 LEU A C 1
ATOM 800 O O . LEU A 1 104 ? 12.532 10.265 2.473 1.00 97.94 104 LEU A O 1
ATOM 804 N N . GLY A 1 105 ? 12.690 10.095 4.707 1.00 97.94 105 GLY A N 1
ATOM 805 C CA . GLY A 1 105 ? 14.139 9.904 4.742 1.00 97.94 105 GLY A CA 1
ATOM 806 C C . GLY A 1 105 ? 14.568 8.607 4.053 1.00 97.94 105 GLY A C 1
ATOM 807 O O . GLY A 1 105 ? 15.437 8.635 3.185 1.00 97.94 105 GLY A O 1
ATOM 808 N N . LEU A 1 106 ? 13.914 7.482 4.366 1.00 96.50 106 LEU A N 1
ATOM 809 C CA . LEU A 1 106 ? 14.157 6.200 3.691 1.00 96.50 106 LEU A CA 1
ATOM 810 C C . LEU A 1 106 ? 13.888 6.293 2.186 1.00 96.50 106 LEU A C 1
ATOM 812 O O . LEU A 1 106 ? 14.713 5.850 1.389 1.00 96.50 106 LEU A O 1
ATOM 816 N N . PHE A 1 107 ? 12.771 6.902 1.787 1.00 98.00 107 PHE A N 1
ATOM 817 C CA . PHE A 1 107 ? 12.454 7.126 0.379 1.00 98.00 107 PHE A CA 1
ATOM 818 C C . PHE A 1 107 ? 13.514 7.992 -0.319 1.00 98.00 107 PHE A C 1
ATOM 820 O O . PHE A 1 107 ? 13.945 7.664 -1.426 1.00 98.00 107 PHE A O 1
ATOM 827 N N . GLY A 1 108 ? 13.987 9.055 0.338 1.00 97.62 108 GLY A N 1
ATOM 828 C CA . GLY A 1 108 ? 15.069 9.904 -0.155 1.00 97.62 108 GLY A CA 1
ATOM 829 C C . GLY A 1 108 ? 16.378 9.137 -0.351 1.00 97.62 108 GLY A C 1
ATOM 830 O O . GLY A 1 108 ? 16.997 9.261 -1.405 1.00 97.62 108 GLY A O 1
ATOM 831 N N . ILE A 1 109 ? 16.759 8.282 0.605 1.00 95.81 109 ILE A N 1
ATOM 832 C CA . ILE A 1 109 ? 17.946 7.415 0.502 1.00 95.81 109 ILE A CA 1
ATOM 833 C C . ILE A 1 109 ? 17.814 6.451 -0.679 1.00 95.81 109 ILE A C 1
ATOM 835 O O . ILE A 1 109 ? 18.737 6.343 -1.481 1.00 95.81 109 ILE A O 1
ATOM 839 N N . VAL A 1 110 ? 16.669 5.776 -0.822 1.00 95.00 110 VAL A N 1
ATOM 840 C CA . VAL A 1 110 ? 16.425 4.840 -1.935 1.00 95.00 110 VAL A CA 1
ATOM 841 C C . VAL A 1 110 ? 16.453 5.568 -3.278 1.00 95.00 110 VAL A C 1
ATOM 843 O O . VAL A 1 110 ? 17.039 5.063 -4.236 1.00 95.00 110 VAL A O 1
ATOM 846 N N . THR A 1 111 ? 15.869 6.764 -3.349 1.00 96.06 111 THR A N 1
ATOM 847 C CA . THR A 1 111 ? 15.886 7.609 -4.550 1.00 96.06 111 THR A CA 1
ATOM 848 C C . THR A 1 111 ? 17.311 8.018 -4.906 1.00 96.06 111 THR A C 1
ATOM 850 O O . THR A 1 111 ? 17.736 7.818 -6.043 1.00 96.06 111 THR A O 1
ATOM 853 N N . ALA A 1 112 ? 18.072 8.527 -3.934 1.00 95.06 112 ALA A N 1
ATOM 854 C CA . ALA A 1 112 ? 19.464 8.908 -4.126 1.00 95.06 112 ALA A CA 1
ATOM 855 C C . ALA A 1 112 ? 20.297 7.709 -4.589 1.00 95.06 112 ALA A C 1
ATOM 857 O O . ALA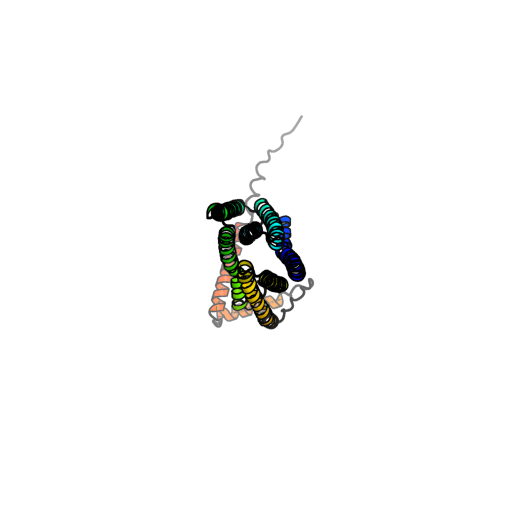 A 1 112 ? 20.906 7.783 -5.651 1.00 95.06 112 ALA A O 1
ATOM 858 N N . ALA A 1 113 ? 20.239 6.583 -3.871 1.00 91.75 113 ALA A N 1
ATOM 859 C CA . ALA A 1 113 ? 20.943 5.356 -4.234 1.00 91.75 113 ALA A CA 1
ATOM 860 C C . ALA A 1 113 ? 20.568 4.877 -5.644 1.00 91.75 113 ALA A C 1
ATOM 862 O O . ALA A 1 113 ? 21.447 4.546 -6.433 1.00 91.75 113 ALA A O 1
ATOM 863 N N . SER A 1 114 ? 19.283 4.901 -6.006 1.00 91.25 114 SER A N 1
ATOM 864 C CA . SER A 1 114 ? 18.838 4.492 -7.344 1.00 91.25 114 SER A CA 1
ATOM 865 C C . SER A 1 114 ? 19.378 5.416 -8.436 1.00 91.25 114 SER A C 1
ATOM 867 O O . SER A 1 114 ? 19.740 4.942 -9.508 1.00 91.25 114 SER A O 1
ATOM 869 N N . LEU A 1 115 ? 19.454 6.728 -8.197 1.00 90.88 115 LEU A N 1
ATOM 870 C CA . LEU A 1 115 ? 19.921 7.696 -9.193 1.00 90.88 115 LEU A CA 1
ATOM 871 C C . LEU A 1 115 ? 21.452 7.783 -9.288 1.00 90.88 115 LEU A C 1
ATOM 873 O O . LEU A 1 115 ? 21.966 8.072 -10.372 1.00 90.88 115 LEU A O 1
ATOM 877 N N . THR A 1 116 ? 22.179 7.521 -8.198 1.00 89.12 116 THR A N 1
ATOM 878 C CA . THR A 1 116 ? 23.642 7.676 -8.138 1.00 89.12 116 THR A CA 1
ATOM 879 C C . THR A 1 116 ? 24.416 6.373 -8.308 1.00 89.12 116 THR A C 1
ATOM 881 O O . THR A 1 116 ? 25.545 6.426 -8.789 1.00 89.12 116 THR A O 1
ATOM 884 N N . ALA A 1 117 ? 23.837 5.209 -7.989 1.00 81.25 117 ALA A N 1
ATOM 885 C CA . ALA A 1 117 ? 24.558 3.932 -8.030 1.00 81.25 117 ALA A CA 1
ATOM 886 C C . ALA A 1 117 ? 25.026 3.525 -9.436 1.00 81.25 117 ALA A C 1
ATOM 888 O O . ALA A 1 117 ? 25.974 2.758 -9.573 1.00 81.25 117 ALA A O 1
ATOM 889 N N . SER A 1 118 ? 24.363 4.003 -10.492 1.00 83.56 118 SER A N 1
ATOM 890 C CA . SER A 1 118 ? 24.753 3.708 -11.871 1.00 83.56 118 SER A CA 1
ATOM 891 C C . SER A 1 118 ? 24.210 4.751 -12.841 1.00 83.56 118 SER A C 1
ATOM 893 O O . SER A 1 118 ? 23.155 5.348 -12.610 1.00 83.56 118 SER A O 1
ATOM 895 N N . ARG A 1 119 ? 24.900 4.953 -13.970 1.00 84.00 119 ARG A N 1
ATOM 896 C CA . ARG A 1 119 ? 24.337 5.660 -15.137 1.00 84.00 119 ARG A CA 1
ATOM 897 C C . ARG A 1 119 ? 23.386 4.769 -15.944 1.00 84.00 119 ARG A C 1
ATOM 899 O O . ARG A 1 119 ? 22.547 5.290 -16.672 1.00 84.00 119 ARG A O 1
ATOM 906 N N . MET A 1 120 ? 23.488 3.447 -15.800 1.00 90.06 120 MET A N 1
ATOM 907 C CA . MET A 1 120 ? 22.658 2.481 -16.517 1.00 90.06 120 MET A CA 1
ATOM 908 C C . MET A 1 120 ? 21.257 2.424 -15.914 1.00 90.06 120 MET A C 1
ATOM 910 O O . MET A 1 120 ? 21.098 2.132 -14.728 1.00 90.06 120 MET A O 1
ATOM 914 N N . ARG A 1 121 ? 20.238 2.661 -16.747 1.00 90.12 121 ARG A N 1
ATOM 915 C CA . ARG A 1 121 ? 18.823 2.657 -16.343 1.00 90.12 121 ARG A CA 1
ATOM 916 C C . ARG A 1 121 ? 18.416 1.349 -15.662 1.00 90.12 121 ARG A C 1
ATOM 918 O O . ARG A 1 121 ? 17.762 1.402 -14.625 1.00 90.12 121 ARG A O 1
ATOM 925 N N . ASP A 1 122 ? 18.846 0.210 -16.195 1.00 91.75 122 ASP A N 1
ATOM 926 C CA . ASP A 1 122 ? 18.434 -1.111 -15.704 1.00 91.75 122 ASP A CA 1
ATOM 927 C C . ASP A 1 122 ? 18.864 -1.355 -14.257 1.00 91.75 122 ASP A C 1
ATOM 929 O O . ASP A 1 122 ? 18.081 -1.857 -13.454 1.00 91.75 122 ASP A O 1
ATOM 933 N N . THR A 1 123 ? 20.063 -0.906 -13.873 1.00 93.38 123 THR A N 1
ATOM 934 C CA . THR A 1 123 ? 20.522 -0.973 -12.479 1.00 93.38 123 THR A CA 1
ATOM 935 C C . THR A 1 123 ? 19.651 -0.114 -11.561 1.00 93.38 123 THR A C 1
ATOM 937 O O . THR A 1 123 ? 19.306 -0.548 -10.464 1.00 93.38 123 THR A O 1
ATOM 940 N N . ARG A 1 124 ? 19.245 1.085 -12.006 1.00 94.69 124 ARG A N 1
ATOM 941 C CA . ARG A 1 124 ? 18.365 1.973 -11.221 1.00 94.69 124 ARG A CA 1
ATOM 942 C C . ARG A 1 124 ? 16.993 1.340 -11.002 1.00 94.69 124 ARG A C 1
ATOM 944 O O . ARG A 1 124 ? 16.481 1.340 -9.884 1.00 94.69 124 ARG A O 1
ATOM 951 N N . VAL A 1 125 ? 16.426 0.775 -12.070 1.00 96.00 125 VAL A N 1
ATOM 952 C CA . VAL A 1 125 ? 15.149 0.048 -12.041 1.00 96.00 125 VAL A CA 1
ATOM 953 C C . VAL A 1 125 ? 15.243 -1.170 -11.126 1.00 96.00 125 VAL A C 1
ATOM 955 O O . VAL A 1 125 ? 14.330 -1.401 -10.338 1.00 96.00 125 VAL A O 1
ATOM 958 N N . MET A 1 126 ? 16.350 -1.915 -11.182 1.00 95.75 126 MET A N 1
ATOM 959 C CA . MET A 1 126 ? 16.589 -3.073 -10.323 1.00 95.75 126 MET A CA 1
ATOM 960 C C . MET A 1 126 ? 16.617 -2.689 -8.841 1.00 95.75 126 MET A C 1
ATOM 962 O O . MET A 1 126 ? 15.929 -3.325 -8.048 1.00 95.75 126 MET A O 1
ATOM 966 N N . ILE A 1 127 ? 17.365 -1.647 -8.460 1.00 94.94 127 ILE A N 1
ATOM 967 C CA . ILE A 1 127 ? 17.454 -1.196 -7.060 1.00 94.94 127 ILE A CA 1
ATOM 968 C C . ILE A 1 127 ? 16.070 -0.790 -6.541 1.00 94.94 127 ILE A C 1
ATOM 970 O O . ILE A 1 127 ? 15.604 -1.333 -5.537 1.00 94.94 127 ILE A O 1
ATOM 974 N N . ALA A 1 128 ? 15.383 0.111 -7.250 1.00 96.75 128 ALA A N 1
ATOM 975 C CA . ALA A 1 128 ? 14.046 0.556 -6.862 1.00 96.75 128 ALA A CA 1
ATOM 976 C C . ALA A 1 128 ? 13.041 -0.610 -6.833 1.00 96.75 128 ALA A C 1
ATOM 978 O O . ALA A 1 128 ? 12.213 -0.696 -5.924 1.00 96.75 128 ALA A O 1
ATOM 979 N N . GLY A 1 129 ? 13.138 -1.533 -7.794 1.00 97.38 129 GLY A N 1
ATOM 980 C CA . GLY A 1 129 ? 12.288 -2.716 -7.901 1.00 97.38 129 GLY A CA 1
ATOM 981 C C . GLY A 1 129 ? 12.465 -3.672 -6.727 1.00 97.38 129 GLY A C 1
ATOM 982 O O . GLY A 1 129 ? 11.480 -4.034 -6.091 1.00 97.38 129 GLY A O 1
ATOM 983 N N . ILE A 1 130 ? 13.705 -4.033 -6.380 1.00 97.94 130 ILE A N 1
ATOM 984 C CA . ILE A 1 130 ? 14.001 -4.920 -5.242 1.00 97.94 130 ILE A CA 1
ATOM 985 C C . ILE A 1 130 ? 13.461 -4.322 -3.942 1.00 97.94 130 ILE A C 1
ATOM 987 O O . ILE A 1 130 ? 12.767 -5.011 -3.194 1.00 97.94 130 ILE A O 1
ATOM 991 N N . VAL A 1 131 ? 13.724 -3.037 -3.687 1.00 97.88 131 VAL A N 1
ATOM 992 C CA . VAL A 1 131 ? 13.244 -2.369 -2.467 1.00 97.88 131 VAL A CA 1
ATOM 993 C C . VAL A 1 131 ? 11.712 -2.337 -2.423 1.00 97.88 131 VAL A C 1
ATOM 995 O O . VAL A 1 131 ? 11.126 -2.645 -1.382 1.00 97.88 131 VAL A O 1
ATOM 998 N N . SER A 1 132 ? 11.056 -2.040 -3.550 1.00 98.38 132 SER A N 1
ATOM 999 C CA . SER A 1 132 ? 9.588 -2.038 -3.658 1.00 98.38 132 SER A CA 1
ATOM 1000 C C . SER A 1 132 ? 8.990 -3.422 -3.391 1.00 98.38 132 SER A C 1
ATOM 1002 O O . SER A 1 132 ? 8.006 -3.536 -2.655 1.00 98.38 132 SER A O 1
ATOM 1004 N N . VAL A 1 133 ? 9.602 -4.486 -3.927 1.00 98.62 133 VAL A N 1
ATOM 1005 C CA . VAL A 1 133 ? 9.177 -5.873 -3.682 1.00 98.62 133 VAL A CA 1
ATOM 1006 C C . VAL A 1 133 ? 9.329 -6.229 -2.210 1.00 98.62 133 VAL A C 1
ATOM 1008 O O . VAL A 1 133 ? 8.350 -6.642 -1.592 1.00 98.62 133 VAL A O 1
ATOM 1011 N N . VAL A 1 134 ? 10.515 -6.033 -1.625 1.00 98.25 134 VAL A N 1
ATOM 1012 C CA . VAL A 1 134 ? 10.777 -6.363 -0.214 1.00 98.25 134 VAL A CA 1
ATOM 1013 C C . VAL A 1 134 ? 9.781 -5.653 0.700 1.00 98.25 134 VAL A C 1
ATOM 1015 O O . VAL A 1 134 ? 9.171 -6.288 1.562 1.00 98.25 134 VAL A O 1
ATOM 1018 N N . PHE A 1 135 ? 9.558 -4.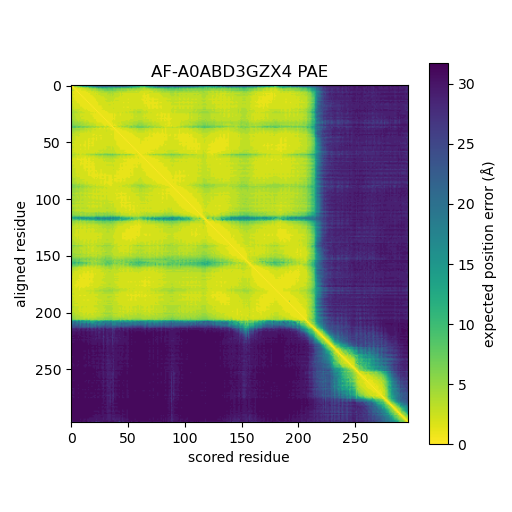356 0.482 1.00 97.81 135 PHE A N 1
ATOM 1019 C CA . PHE A 1 135 ? 8.613 -3.593 1.289 1.00 97.81 135 PHE A CA 1
ATOM 1020 C C . PHE A 1 135 ? 7.168 -4.090 1.123 1.00 97.81 135 PHE A C 1
ATOM 1022 O O . PHE A 1 135 ? 6.455 -4.255 2.114 1.00 97.81 135 PHE A O 1
ATOM 1029 N N . SER A 1 136 ? 6.757 -4.420 -0.105 1.00 97.56 136 SER A N 1
ATOM 1030 C CA . SER A 1 136 ? 5.432 -4.992 -0.378 1.00 97.56 136 SER A CA 1
ATOM 1031 C C . SER A 1 136 ? 5.229 -6.334 0.336 1.00 97.56 136 SER A C 1
ATOM 1033 O O . SER A 1 136 ? 4.178 -6.562 0.934 1.00 97.56 136 SER A O 1
ATOM 1035 N N . ILE A 1 137 ? 6.250 -7.200 0.352 1.00 97.50 137 ILE A N 1
ATOM 1036 C CA . ILE A 1 137 ? 6.201 -8.477 1.080 1.00 97.50 137 ILE A CA 1
ATOM 1037 C C . ILE A 1 137 ? 6.048 -8.251 2.589 1.00 97.50 137 ILE A C 1
ATOM 1039 O O . ILE A 1 137 ? 5.214 -8.898 3.224 1.00 97.50 137 ILE A O 1
ATOM 1043 N N . ILE A 1 138 ? 6.784 -7.296 3.165 1.00 96.31 138 ILE A N 1
ATOM 1044 C CA . ILE A 1 138 ? 6.657 -6.935 4.586 1.00 96.31 138 ILE A CA 1
ATOM 1045 C C . ILE A 1 138 ? 5.233 -6.457 4.909 1.00 96.31 138 ILE A C 1
ATOM 1047 O O . ILE A 1 138 ? 4.674 -6.833 5.944 1.00 96.31 138 ILE A O 1
ATOM 1051 N N . MET A 1 139 ? 4.604 -5.674 4.027 1.00 95.69 139 MET A N 1
ATOM 1052 C CA . MET A 1 139 ? 3.232 -5.195 4.234 1.00 95.69 139 MET A CA 1
ATOM 1053 C C . MET A 1 139 ? 2.203 -6.327 4.331 1.00 95.69 139 MET A C 1
ATOM 1055 O O . MET A 1 139 ? 1.195 -6.177 5.035 1.00 95.69 139 MET A O 1
ATOM 1059 N N . TYR A 1 140 ? 2.468 -7.488 3.722 1.00 94.19 140 TYR A N 1
ATOM 1060 C CA . TYR A 1 140 ? 1.596 -8.652 3.854 1.00 94.19 140 TYR A CA 1
ATOM 1061 C C . TYR A 1 140 ? 1.564 -9.265 5.268 1.00 94.19 140 TYR A C 1
ATOM 1063 O O . TYR A 1 140 ? 0.690 -10.086 5.563 1.00 94.19 140 TYR A O 1
ATOM 1071 N N . ALA A 1 141 ? 2.404 -8.801 6.199 1.00 94.12 141 ALA A N 1
ATOM 1072 C CA . ALA A 1 141 ? 2.262 -9.121 7.620 1.00 94.12 141 ALA A CA 1
ATOM 1073 C C . ALA A 1 141 ? 0.881 -8.723 8.184 1.00 94.12 141 ALA A C 1
ATOM 1075 O O . ALA A 1 141 ? 0.341 -9.412 9.054 1.00 94.12 141 ALA A O 1
ATOM 1076 N N . SER A 1 142 ? 0.277 -7.639 7.678 1.00 91.50 142 SER A N 1
ATOM 1077 C CA . SER A 1 142 ? -1.054 -7.183 8.103 1.00 91.50 142 SER A CA 1
ATOM 1078 C C . SER A 1 142 ? -2.174 -8.181 7.745 1.00 91.50 142 SER A C 1
ATOM 1080 O O . SER A 1 142 ? -2.851 -8.660 8.662 1.00 91.50 142 SER A O 1
ATOM 1082 N N . PRO A 1 143 ? -2.367 -8.585 6.471 1.00 89.81 143 PRO A N 1
ATOM 1083 C CA . PRO A 1 143 ? -3.353 -9.609 6.130 1.00 89.81 143 PRO A CA 1
ATOM 1084 C C . PRO A 1 143 ? -3.053 -10.971 6.772 1.00 89.81 143 PRO A C 1
ATOM 1086 O O . PRO A 1 143 ? -3.998 -11.637 7.194 1.00 89.81 143 PRO A O 1
ATOM 1089 N N . LEU A 1 144 ? -1.783 -11.362 6.955 1.00 93.69 144 LEU A N 1
ATOM 1090 C CA . LEU A 1 144 ? -1.428 -12.566 7.727 1.00 93.69 144 LEU A CA 1
ATOM 1091 C C . LEU A 1 144 ? -1.940 -12.499 9.167 1.00 93.69 144 LEU A C 1
ATOM 1093 O O . LEU A 1 144 ? -2.525 -13.460 9.673 1.00 93.69 144 LEU A O 1
ATOM 1097 N N . ARG A 1 145 ? -1.777 -11.348 9.827 1.00 93.56 145 ARG A N 1
ATOM 1098 C CA . ARG A 1 145 ? -2.321 -11.128 11.169 1.00 93.56 145 ARG A CA 1
ATOM 1099 C C . ARG A 1 145 ? -3.845 -11.215 11.176 1.00 93.56 145 ARG A C 1
ATOM 1101 O O . ARG A 1 145 ? -4.394 -11.829 12.087 1.00 93.56 145 ARG A O 1
ATOM 1108 N N . ALA A 1 146 ? -4.524 -10.641 10.184 1.00 91.81 146 ALA A N 1
ATOM 1109 C CA . ALA A 1 146 ? -5.977 -10.748 10.068 1.00 91.81 146 ALA A CA 1
ATOM 1110 C C . ALA A 1 146 ? -6.425 -12.211 9.898 1.00 91.81 146 ALA A C 1
ATOM 1112 O O . ALA A 1 146 ? -7.327 -12.655 10.603 1.00 91.81 146 ALA A O 1
ATOM 1113 N N . MET A 1 147 ? -5.750 -12.989 9.044 1.00 94.50 147 MET A N 1
ATOM 1114 C CA . MET A 1 147 ? -6.010 -14.426 8.873 1.00 94.50 147 MET A CA 1
ATOM 1115 C C . MET A 1 147 ? -5.801 -15.205 10.175 1.00 94.50 147 MET A C 1
ATOM 1117 O O . MET A 1 147 ? -6.666 -15.989 10.566 1.00 94.50 147 MET A O 1
ATOM 1121 N N . LYS A 1 148 ? -4.707 -14.936 10.900 1.00 93.88 148 LYS A N 1
ATOM 1122 C CA . LYS A 1 148 ? -4.462 -15.528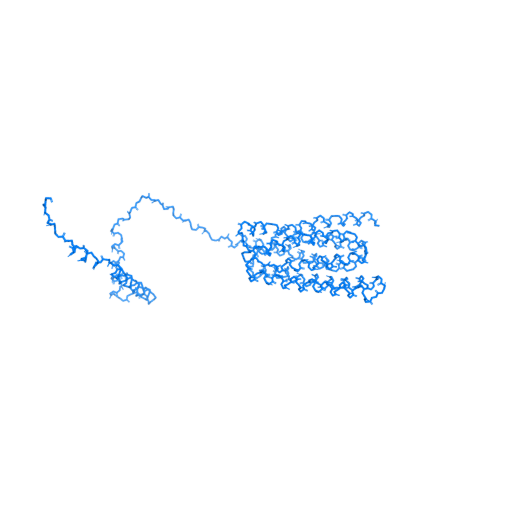 12.223 1.00 93.88 148 LYS A CA 1
ATOM 1123 C C . LYS A 1 148 ? -5.597 -15.207 13.196 1.00 93.88 148 LYS A C 1
ATOM 1125 O O . LYS A 1 148 ? -6.078 -16.110 13.872 1.00 93.88 148 LYS A O 1
ATOM 1130 N N . MET A 1 149 ? -6.049 -13.951 13.238 1.00 92.00 149 MET A N 1
ATOM 1131 C CA . MET A 1 149 ? -7.169 -13.546 14.089 1.00 92.00 149 MET A CA 1
ATOM 1132 C C . MET A 1 149 ? -8.436 -14.328 13.750 1.00 92.00 149 MET A C 1
ATOM 1134 O O . MET A 1 149 ? -9.021 -14.886 14.665 1.00 92.00 149 MET A O 1
ATOM 1138 N N . VAL A 1 150 ? -8.804 -14.462 12.471 1.00 91.88 150 VAL A N 1
ATOM 1139 C CA . VAL A 1 150 ? -9.986 -15.245 12.056 1.00 91.88 150 VAL A CA 1
ATOM 1140 C C . VAL A 1 150 ? -9.898 -16.698 12.531 1.00 91.88 150 VAL A C 1
ATOM 1142 O O . VAL A 1 150 ? -10.860 -17.239 13.076 1.00 91.88 150 VAL A O 1
ATOM 1145 N N . VAL A 1 151 ? -8.733 -17.334 12.380 1.00 92.31 151 VAL A N 1
ATOM 1146 C CA . VAL A 1 151 ? -8.535 -18.729 12.803 1.00 92.31 151 VAL A CA 1
ATOM 1147 C C . VAL A 1 151 ? -8.589 -18.873 14.325 1.00 92.31 151 VAL A C 1
ATOM 1149 O O . VAL A 1 151 ? -9.144 -19.860 14.816 1.00 92.31 151 VAL A O 1
ATOM 1152 N N . THR A 1 152 ? -8.030 -17.921 15.073 1.00 91.50 152 THR A N 1
ATOM 1153 C CA . THR A 1 152 ? -7.997 -17.946 16.542 1.00 91.50 152 THR A CA 1
ATOM 1154 C C . THR A 1 152 ? -9.351 -17.601 17.156 1.00 91.50 152 THR A C 1
ATOM 1156 O O . THR A 1 152 ? -9.816 -18.332 18.025 1.00 91.50 152 THR A O 1
ATOM 1159 N N . THR A 1 153 ? -10.006 -16.533 16.699 1.00 90.31 153 THR A N 1
ATOM 1160 C CA . THR A 1 153 ? -11.293 -16.069 17.246 1.00 90.31 153 THR A CA 1
ATOM 1161 C C . THR A 1 153 ? -12.492 -16.790 16.649 1.00 90.31 153 THR A C 1
ATOM 1163 O O . THR A 1 153 ? -13.606 -16.595 17.121 1.00 90.31 153 THR A O 1
ATOM 1166 N N . LYS A 1 154 ? -12.283 -17.599 15.600 1.00 88.44 154 LYS A N 1
ATOM 1167 C CA . LYS A 1 154 ? -13.343 -18.300 14.859 1.00 88.44 154 LYS A CA 1
ATOM 1168 C C . LYS A 1 154 ? -14.393 -17.350 14.261 1.00 88.44 154 LYS A C 1
ATOM 1170 O O . LYS A 1 154 ? -15.487 -17.790 13.928 1.00 88.44 154 LYS A O 1
ATOM 1175 N N . SER A 1 155 ? -14.044 -16.073 14.084 1.00 87.00 155 SER A N 1
ATOM 1176 C CA . SER A 1 155 ? -14.942 -15.005 13.642 1.00 87.00 155 SER A CA 1
ATOM 1177 C C . SER A 1 155 ? -14.304 -14.146 12.549 1.00 87.00 155 SER A C 1
ATOM 1179 O O . SER A 1 155 ? -13.104 -13.870 12.567 1.00 87.00 155 SER A O 1
ATOM 1181 N N . VAL A 1 156 ? -15.125 -13.687 11.602 1.00 86.62 156 VAL A N 1
ATOM 1182 C CA . VAL A 1 156 ? -14.711 -12.883 10.439 1.00 86.62 156 VAL A CA 1
ATOM 1183 C C . VAL A 1 156 ? -14.773 -11.367 10.677 1.00 86.62 156 VAL A C 1
ATOM 1185 O O . VAL A 1 156 ? -14.529 -10.595 9.754 1.00 86.62 156 VAL A O 1
ATOM 1188 N N . THR A 1 157 ? -15.036 -10.907 11.906 1.00 84.69 157 THR A N 1
ATOM 1189 C CA . THR A 1 157 ? -15.189 -9.473 12.244 1.00 84.69 157 THR A CA 1
ATOM 1190 C C . THR A 1 157 ? -14.013 -8.599 11.792 1.00 84.69 157 THR A C 1
ATOM 1192 O O . THR A 1 157 ? -14.205 -7.457 11.380 1.00 84.69 157 THR A O 1
ATOM 1195 N N . PHE A 1 158 ? -12.788 -9.129 11.826 1.00 77.94 158 PHE A N 1
ATOM 1196 C CA . PHE A 1 158 ? -11.572 -8.397 11.444 1.00 77.94 158 PHE A CA 1
ATOM 1197 C C . PHE A 1 158 ? -11.212 -8.518 9.952 1.00 77.94 158 PHE A C 1
ATOM 1199 O O . PHE A 1 158 ? -10.191 -7.977 9.528 1.00 77.94 158 PHE A O 1
ATOM 1206 N N . MET A 1 159 ? -12.019 -9.230 9.159 1.00 87.31 159 MET A N 1
ATOM 1207 C CA . MET A 1 159 ? -11.774 -9.496 7.740 1.00 87.31 159 MET A CA 1
ATOM 1208 C C . MET A 1 159 ? -13.081 -9.384 6.938 1.00 87.31 159 MET A C 1
ATOM 1210 O O . MET A 1 159 ? -13.734 -10.391 6.656 1.00 87.31 159 MET A O 1
ATOM 1214 N N . PRO A 1 160 ? -13.498 -8.158 6.575 1.00 89.62 160 PRO A N 1
ATOM 1215 C CA . PRO A 1 160 ? -14.714 -7.961 5.801 1.00 89.62 160 PRO A CA 1
ATOM 1216 C C . PRO A 1 160 ? -14.549 -8.505 4.376 1.00 89.62 160 PRO A C 1
ATOM 1218 O O . PRO A 1 160 ? -13.586 -8.169 3.683 1.00 89.62 160 PRO A O 1
ATOM 1221 N N . PHE A 1 161 ? -15.536 -9.282 3.919 1.00 91.50 161 PHE A N 1
ATOM 1222 C CA . PHE A 1 161 ? -15.525 -9.958 2.617 1.00 91.50 161 PHE A CA 1
ATOM 1223 C C . PHE A 1 161 ? -15.192 -9.028 1.450 1.00 91.50 161 PHE A C 1
ATOM 1225 O O . PHE A 1 161 ? -14.315 -9.337 0.651 1.00 91.50 161 PHE A O 1
ATOM 1232 N N . THR A 1 162 ? -15.850 -7.867 1.371 1.00 91.56 162 THR A N 1
ATOM 1233 C CA . THR A 1 162 ? -15.664 -6.916 0.267 1.00 91.56 162 THR A CA 1
ATOM 1234 C C . THR A 1 162 ? -14.212 -6.466 0.132 1.00 91.56 162 THR A C 1
ATOM 1236 O O . THR A 1 162 ? -13.704 -6.378 -0.980 1.00 91.56 162 THR A O 1
ATOM 1239 N N . LEU A 1 163 ? -13.525 -6.216 1.252 1.00 91.62 163 LEU A N 1
ATOM 1240 C CA . LEU A 1 163 ? -12.125 -5.798 1.219 1.00 91.62 163 LEU A CA 1
ATOM 1241 C C . LEU A 1 163 ? -11.227 -6.946 0.748 1.00 91.62 163 LEU A C 1
ATOM 1243 O O . LEU A 1 163 ? -10.377 -6.731 -0.108 1.00 91.62 163 LEU A O 1
ATOM 1247 N N . SER A 1 164 ? -11.441 -8.163 1.255 1.00 94.56 164 SER A N 1
ATOM 1248 C CA . SER A 1 164 ? -10.699 -9.350 0.813 1.00 94.56 164 SER A CA 1
ATOM 1249 C C . SER A 1 164 ? -10.923 -9.662 -0.670 1.00 94.56 164 SER A C 1
ATOM 1251 O O . SER A 1 164 ? -9.966 -9.970 -1.376 1.00 94.56 164 SER A O 1
ATOM 1253 N N . ALA A 1 165 ? -12.153 -9.520 -1.167 1.00 95.44 165 ALA A N 1
ATOM 1254 C CA . ALA A 1 165 ? -12.478 -9.718 -2.577 1.00 95.44 165 ALA A CA 1
ATOM 1255 C C . ALA A 1 165 ? -11.799 -8.667 -3.468 1.00 95.44 165 ALA A C 1
ATOM 1257 O O . ALA A 1 165 ? -11.184 -9.023 -4.470 1.00 95.44 165 ALA A O 1
ATOM 1258 N N . LEU A 1 166 ? -11.839 -7.386 -3.081 1.00 96.12 166 LEU A N 1
ATOM 1259 C CA . LEU A 1 166 ? -11.139 -6.325 -3.812 1.00 96.12 166 LEU A CA 1
ATOM 1260 C C . LEU A 1 166 ? -9.619 -6.526 -3.803 1.00 96.12 166 LEU A C 1
ATOM 1262 O O . LEU A 1 166 ? -8.981 -6.316 -4.829 1.00 96.12 166 LEU A O 1
ATOM 1266 N N . LEU A 1 167 ? -9.036 -6.973 -2.686 1.00 95.88 167 LEU A N 1
ATOM 1267 C CA . LEU A 1 167 ? -7.608 -7.293 -2.603 1.00 95.88 167 LEU A CA 1
ATOM 1268 C C . LEU A 1 167 ? -7.227 -8.470 -3.511 1.00 95.88 167 LEU A C 1
ATOM 1270 O O . LEU A 1 167 ? -6.203 -8.393 -4.189 1.00 95.88 167 LEU A O 1
ATOM 1274 N N . LEU A 1 168 ? -8.052 -9.521 -3.571 1.00 97.88 168 LEU A N 1
ATOM 1275 C CA . LEU A 1 168 ? -7.850 -10.649 -4.483 1.00 97.88 168 LEU A CA 1
ATOM 1276 C C . LEU A 1 168 ? -7.920 -10.206 -5.948 1.00 97.88 168 LEU A C 1
ATOM 1278 O O . LEU A 1 168 ? -7.017 -10.516 -6.726 1.00 97.88 168 LEU A O 1
ATOM 1282 N N . LEU A 1 169 ? -8.960 -9.455 -6.323 1.00 97.88 169 LEU A N 1
ATOM 1283 C CA . LEU A 1 169 ? -9.110 -8.929 -7.682 1.00 97.88 169 LEU A CA 1
ATOM 1284 C C . LEU A 1 169 ? -7.932 -8.027 -8.058 1.00 97.88 169 LEU A C 1
ATOM 1286 O O . LEU A 1 169 ? -7.385 -8.158 -9.151 1.00 97.88 169 LEU A O 1
ATOM 1290 N N . ASN A 1 170 ? -7.496 -7.171 -7.132 1.00 98.25 170 ASN A N 1
ATOM 1291 C CA . ASN A 1 170 ? -6.352 -6.291 -7.325 1.00 98.25 170 ASN A CA 1
ATOM 1292 C C . ASN A 1 170 ? -5.045 -7.070 -7.515 1.00 98.25 170 ASN A C 1
ATOM 1294 O O . ASN A 1 170 ? -4.310 -6.815 -8.463 1.00 98.25 170 ASN A O 1
ATOM 1298 N N . GLY A 1 171 ? -4.755 -8.037 -6.641 1.00 97.69 171 GLY A N 1
ATOM 1299 C CA . GLY A 1 171 ? -3.576 -8.891 -6.795 1.00 97.69 171 GLY A CA 1
ATOM 1300 C C . GLY A 1 171 ? -3.599 -9.627 -8.133 1.00 97.69 171 GLY A C 1
ATOM 1301 O O . GLY A 1 171 ? -2.606 -9.625 -8.859 1.00 97.69 171 GLY A O 1
ATOM 1302 N N . THR A 1 172 ? -4.754 -10.184 -8.503 1.00 98.44 172 THR A N 1
ATOM 1303 C CA . THR A 1 172 ? -4.912 -10.968 -9.734 1.00 98.44 172 THR A CA 1
ATOM 1304 C C . THR A 1 172 ? -4.681 -10.097 -10.966 1.00 98.44 172 THR A C 1
ATOM 1306 O O . THR A 1 172 ? -3.863 -10.445 -11.815 1.00 98.44 172 THR A O 1
ATOM 1309 N N . VAL A 1 173 ? -5.345 -8.939 -11.061 1.00 98.44 173 VAL A N 1
ATOM 1310 C CA . VAL A 1 173 ? -5.241 -8.062 -12.238 1.00 98.44 173 VAL A CA 1
ATOM 1311 C C . VAL A 1 173 ? -3.828 -7.502 -12.409 1.00 98.44 173 VAL A C 1
ATOM 1313 O O . VAL A 1 173 ? -3.315 -7.484 -13.525 1.00 98.44 173 VAL A O 1
ATOM 1316 N N . TRP A 1 174 ? -3.151 -7.125 -11.319 1.00 98.44 174 TRP A N 1
ATOM 1317 C CA . TRP A 1 174 ? -1.772 -6.638 -11.388 1.00 98.44 174 TRP A CA 1
ATOM 1318 C C . TRP A 1 174 ? -0.762 -7.754 -11.662 1.00 98.44 174 TRP A C 1
ATOM 1320 O O . TRP A 1 174 ? 0.240 -7.508 -12.332 1.00 98.44 174 TRP A O 1
ATOM 1330 N N . THR A 1 175 ? -1.036 -8.986 -11.224 1.00 98.44 175 THR A N 1
ATOM 1331 C CA . THR A 1 175 ? -0.242 -10.163 -11.616 1.00 98.44 175 THR A CA 1
ATOM 1332 C C . THR A 1 175 ? -0.384 -10.431 -13.112 1.00 98.44 175 THR A C 1
ATOM 1334 O O . THR A 1 175 ? 0.623 -10.594 -13.796 1.00 98.44 175 THR A O 1
ATOM 1337 N N . LEU A 1 176 ? -1.612 -10.414 -13.644 1.00 97.88 176 LEU A N 1
ATOM 1338 C CA . LEU A 1 176 ? -1.871 -10.580 -15.078 1.00 97.88 176 LEU A CA 1
ATOM 1339 C C . LEU A 1 176 ? -1.202 -9.473 -15.897 1.00 97.88 176 LEU A C 1
ATOM 1341 O O . LEU A 1 176 ? -0.505 -9.770 -16.865 1.00 97.88 176 LEU A O 1
ATOM 1345 N N . TYR A 1 177 ? -1.346 -8.213 -15.475 1.00 97.94 177 TYR A N 1
ATOM 1346 C CA . TYR A 1 177 ? -0.639 -7.082 -16.076 1.00 97.94 177 TYR A CA 1
ATOM 1347 C C . TYR A 1 177 ? 0.870 -7.343 -16.125 1.00 97.94 177 TYR A C 1
ATOM 1349 O O . TYR A 1 177 ? 1.479 -7.252 -17.188 1.00 97.94 177 TYR A O 1
ATOM 1357 N N . ALA A 1 178 ? 1.465 -7.729 -14.994 1.00 97.69 178 ALA A N 1
ATOM 1358 C CA . ALA A 1 178 ? 2.897 -7.973 -14.882 1.00 97.69 178 ALA A CA 1
ATOM 1359 C C . ALA A 1 178 ? 3.386 -9.118 -15.780 1.00 97.69 178 ALA A C 1
ATOM 1361 O O . ALA A 1 178 ? 4.460 -9.007 -16.367 1.00 97.69 178 ALA A O 1
ATOM 1362 N N . VAL A 1 179 ? 2.600 -10.187 -15.940 1.00 97.62 179 VAL A N 1
ATOM 1363 C CA . VAL A 1 179 ? 2.905 -11.275 -16.884 1.00 97.62 179 VAL A CA 1
ATOM 1364 C C . VAL A 1 179 ? 2.909 -10.756 -18.324 1.00 97.62 179 VAL A C 1
ATOM 1366 O O . VAL A 1 179 ? 3.851 -11.037 -19.067 1.00 97.62 179 VAL A O 1
ATOM 1369 N N . LEU A 1 180 ? 1.911 -9.951 -18.708 1.00 95.88 180 LEU A N 1
ATOM 1370 C CA . LEU A 1 180 ? 1.808 -9.380 -20.057 1.00 95.88 180 LEU A CA 1
ATOM 1371 C C . LEU A 1 180 ? 2.982 -8.449 -20.384 1.00 95.88 180 LEU A C 1
ATOM 1373 O O . LEU A 1 180 ? 3.550 -8.535 -21.473 1.00 95.88 180 LEU A O 1
ATOM 1377 N N . VAL A 1 181 ? 3.383 -7.598 -19.435 1.00 95.81 181 VAL A N 1
ATOM 1378 C CA . VAL A 1 181 ? 4.513 -6.668 -19.614 1.00 95.81 181 VAL A CA 1
ATOM 1379 C C . VAL A 1 181 ? 5.875 -7.267 -19.231 1.00 95.81 181 VAL A C 1
ATOM 1381 O O . VAL A 1 181 ? 6.882 -6.559 -19.252 1.00 95.81 181 VAL A O 1
ATOM 1384 N N . LYS A 1 182 ? 5.921 -8.566 -18.891 1.00 96.62 182 LYS A N 1
ATOM 1385 C CA . LYS A 1 182 ? 7.123 -9.313 -18.467 1.00 96.62 182 LYS A CA 1
ATOM 1386 C C . LYS A 1 182 ? 7.883 -8.629 -17.323 1.00 96.62 182 LYS A C 1
ATOM 1388 O O . LYS A 1 182 ? 9.108 -8.510 -17.335 1.00 96.62 182 LYS A O 1
ATOM 1393 N N . ASP A 1 183 ? 7.144 -8.160 -16.324 1.00 97.44 183 ASP A N 1
ATOM 1394 C CA . ASP A 1 183 ? 7.666 -7.429 -15.176 1.00 97.44 183 ASP A CA 1
ATOM 1395 C C . ASP A 1 183 ? 7.698 -8.282 -13.904 1.00 97.44 183 ASP A C 1
ATOM 1397 O O . ASP A 1 183 ? 6.740 -8.324 -13.132 1.00 97.44 183 ASP A O 1
ATOM 1401 N N . ILE A 1 184 ? 8.838 -8.926 -13.645 1.00 97.81 184 ILE A N 1
ATOM 1402 C CA . ILE A 1 184 ? 9.000 -9.781 -12.465 1.00 97.81 184 ILE A CA 1
ATOM 1403 C C . ILE A 1 184 ? 8.863 -9.020 -11.138 1.00 97.81 184 ILE A C 1
ATOM 1405 O O . ILE A 1 184 ? 8.368 -9.586 -10.162 1.00 97.81 184 ILE A O 1
ATOM 1409 N N . TYR A 1 185 ? 9.243 -7.739 -11.097 1.00 98.38 185 TYR A N 1
ATOM 1410 C CA . TYR A 1 185 ? 9.179 -6.951 -9.867 1.00 98.38 185 TYR A CA 1
ATOM 1411 C C . TYR A 1 185 ? 7.733 -6.693 -9.467 1.00 98.38 185 TYR A C 1
ATOM 1413 O O . TYR A 1 185 ? 7.400 -6.816 -8.297 1.00 98.38 185 TYR A O 1
ATOM 1421 N N . VAL A 1 186 ? 6.853 -6.398 -10.424 1.00 98.31 186 VAL A N 1
ATOM 1422 C CA . VAL A 1 186 ? 5.414 -6.237 -10.158 1.00 98.31 186 VAL A CA 1
ATOM 1423 C C . VAL A 1 186 ? 4.751 -7.596 -9.929 1.00 98.31 186 VAL A C 1
ATOM 1425 O O . VAL A 1 186 ? 3.872 -7.714 -9.073 1.00 98.31 186 VAL A O 1
ATOM 1428 N N . MET A 1 187 ? 5.186 -8.631 -10.653 1.00 98.44 187 MET A N 1
ATOM 1429 C CA . MET A 1 187 ? 4.593 -9.968 -10.596 1.00 98.44 187 MET A CA 1
ATOM 1430 C C . MET A 1 187 ? 4.738 -10.620 -9.219 1.00 98.44 187 MET A C 1
ATOM 1432 O O . MET A 1 187 ? 3.754 -11.139 -8.702 1.00 98.44 187 MET A O 1
ATOM 1436 N N . ILE A 1 188 ? 5.930 -10.592 -8.611 1.00 98.38 188 ILE A N 1
ATOM 1437 C CA . ILE A 1 188 ? 6.199 -11.274 -7.331 1.00 98.38 188 ILE A CA 1
ATOM 1438 C C . ILE A 1 188 ? 5.231 -10.840 -6.211 1.00 98.38 188 ILE A C 1
ATOM 1440 O O . ILE A 1 188 ? 4.512 -11.695 -5.690 1.00 98.38 188 ILE A O 1
ATOM 1444 N N . PRO A 1 189 ? 5.167 -9.554 -5.812 1.00 98.19 189 PRO A N 1
ATOM 1445 C CA . PRO A 1 189 ? 4.329 -9.138 -4.699 1.00 98.19 189 PRO A CA 1
ATOM 1446 C C . PRO A 1 189 ? 2.850 -9.323 -5.030 1.00 98.19 189 PRO A C 1
ATOM 1448 O O . PRO A 1 189 ? 2.129 -9.877 -4.211 1.00 98.19 189 PRO A O 1
ATOM 1451 N N . ASN A 1 190 ? 2.396 -8.973 -6.238 1.00 98.44 190 ASN A N 1
ATOM 1452 C CA . ASN A 1 190 ? 0.988 -9.147 -6.607 1.00 98.44 190 ASN A CA 1
ATOM 1453 C C . ASN A 1 190 ? 0.571 -10.623 -6.684 1.00 98.44 190 ASN A C 1
ATOM 1455 O O . ASN A 1 190 ? -0.548 -10.958 -6.289 1.00 98.44 190 ASN A O 1
ATOM 1459 N N . GLY A 1 191 ? 1.472 -11.515 -7.101 1.00 98.12 191 GLY A N 1
ATOM 1460 C CA . GLY A 1 191 ? 1.252 -12.959 -7.072 1.00 98.12 191 GLY A CA 1
ATOM 1461 C C . GLY A 1 191 ? 1.083 -13.467 -5.641 1.00 98.12 191 GLY A C 1
ATOM 1462 O O . GLY A 1 191 ? 0.105 -14.150 -5.340 1.00 98.12 191 GLY A O 1
ATOM 1463 N N . VAL A 1 192 ? 1.962 -13.052 -4.721 1.00 97.62 192 VAL A N 1
ATOM 1464 C CA . VAL A 1 192 ? 1.818 -13.350 -3.282 1.00 97.62 192 VAL A CA 1
ATOM 1465 C C . VAL A 1 192 ? 0.508 -12.778 -2.727 1.00 97.62 192 VAL A C 1
ATOM 1467 O O . VAL A 1 192 ? -0.219 -13.474 -2.018 1.00 97.62 192 VAL A O 1
ATOM 1470 N N . GLY A 1 193 ? 0.158 -11.544 -3.092 1.00 96.88 193 GLY A N 1
ATOM 1471 C CA . GLY A 1 193 ? -1.107 -10.914 -2.719 1.00 96.88 193 GLY A CA 1
ATOM 1472 C C . GLY A 1 193 ? -2.330 -11.673 -3.231 1.00 96.88 193 GLY A C 1
ATOM 1473 O O . GLY A 1 193 ? -3.302 -11.821 -2.496 1.00 96.88 193 GLY A O 1
ATOM 1474 N N . THR A 1 194 ? -2.264 -12.212 -4.449 1.00 98.12 194 THR A N 1
ATOM 1475 C CA . THR A 1 194 ? -3.305 -13.073 -5.030 1.00 98.12 194 THR A CA 1
ATOM 1476 C C . THR A 1 194 ? -3.474 -14.341 -4.204 1.00 98.12 194 THR A C 1
ATOM 1478 O O . THR A 1 194 ? -4.590 -14.659 -3.796 1.00 98.12 194 THR A O 1
ATOM 1481 N N . LEU A 1 195 ? -2.373 -15.026 -3.879 1.00 97.25 195 LEU A N 1
ATOM 1482 C CA . LEU A 1 195 ? -2.403 -16.217 -3.025 1.00 97.25 195 LEU A CA 1
ATOM 1483 C C . LEU A 1 195 ? -3.025 -15.904 -1.659 1.00 97.25 195 LEU A C 1
ATOM 1485 O O . LEU A 1 195 ? -3.896 -16.636 -1.191 1.00 97.25 195 LEU A O 1
ATOM 1489 N N . PHE A 1 196 ? -2.639 -14.789 -1.037 1.00 95.06 196 PHE A N 1
ATOM 1490 C CA . PHE A 1 196 ? -3.209 -14.379 0.247 1.00 95.06 196 PHE A CA 1
ATOM 1491 C C . PHE A 1 196 ? -4.688 -14.018 0.119 1.00 95.06 196 PHE A C 1
ATOM 1493 O O . PHE A 1 196 ? -5.471 -14.415 0.978 1.00 95.06 196 PHE A O 1
ATOM 1500 N N . GLY A 1 197 ? -5.096 -13.352 -0.960 1.00 96.06 197 GLY A N 1
ATOM 1501 C CA . GLY A 1 197 ? -6.499 -13.071 -1.258 1.00 96.06 197 GLY A CA 1
ATOM 1502 C C . GLY A 1 197 ? -7.335 -14.347 -1.385 1.00 96.06 197 GLY A C 1
ATOM 1503 O O . GLY A 1 197 ? -8.410 -14.431 -0.794 1.00 96.06 197 GLY A O 1
ATOM 1504 N N . ILE A 1 198 ? -6.822 -15.377 -2.069 1.00 97.19 198 ILE A N 1
ATOM 1505 C CA . ILE A 1 198 ? -7.487 -16.688 -2.173 1.00 97.19 198 ILE A CA 1
ATOM 1506 C C . ILE A 1 198 ? -7.669 -17.290 -0.777 1.00 97.19 198 ILE A C 1
ATOM 1508 O O . ILE A 1 198 ? -8.782 -17.665 -0.405 1.00 97.19 198 ILE A O 1
ATOM 1512 N N . VAL A 1 199 ? -6.602 -17.330 0.027 1.00 96.25 199 VAL A N 1
ATOM 1513 C CA . VAL A 1 199 ? -6.661 -17.866 1.397 1.00 96.25 199 VAL A CA 1
ATOM 1514 C C . VAL A 1 199 ? -7.641 -17.068 2.265 1.00 96.25 199 VAL A C 1
ATOM 1516 O O . VAL A 1 199 ? -8.412 -17.666 3.013 1.00 96.25 199 VAL A O 1
ATOM 1519 N N . GLN A 1 200 ? -7.677 -15.738 2.144 1.00 95.75 200 GLN A N 1
ATOM 1520 C CA . GLN A 1 200 ? -8.630 -14.887 2.861 1.00 95.75 200 GLN A CA 1
ATOM 1521 C C . GLN A 1 200 ? -10.085 -15.222 2.508 1.00 95.75 200 GLN A C 1
ATOM 1523 O O . GLN A 1 200 ? -10.909 -15.350 3.414 1.00 95.75 200 GLN A O 1
ATOM 1528 N N . ILE A 1 201 ? -10.404 -15.409 1.224 1.00 95.81 201 ILE A N 1
ATOM 1529 C CA . ILE A 1 201 ? -11.756 -15.793 0.791 1.00 95.81 201 ILE A CA 1
ATOM 1530 C C . ILE A 1 201 ? -12.125 -17.185 1.313 1.00 95.81 201 ILE A C 1
ATOM 1532 O O . ILE A 1 201 ? -13.213 -17.359 1.862 1.00 95.81 201 ILE A O 1
ATOM 1536 N N . LEU A 1 202 ? -11.218 -18.160 1.221 1.00 94.81 202 LEU A N 1
ATOM 1537 C CA . LEU A 1 202 ? -11.455 -19.509 1.746 1.00 94.81 202 LEU A CA 1
ATOM 1538 C C . LEU A 1 202 ? -11.707 -19.495 3.260 1.00 94.81 202 LEU A C 1
ATOM 1540 O O . LEU A 1 202 ? -12.678 -20.088 3.733 1.00 94.81 202 LEU A O 1
ATOM 1544 N N . LEU A 1 203 ? -10.879 -18.775 4.023 1.00 93.38 203 LEU A N 1
ATOM 1545 C CA . LEU A 1 203 ? -11.069 -18.617 5.465 1.00 93.38 203 LEU A CA 1
ATOM 1546 C C . LEU A 1 203 ? -12.397 -17.928 5.784 1.00 93.38 203 LEU A C 1
ATOM 1548 O O . LEU A 1 203 ? -13.108 -18.377 6.683 1.00 93.38 203 LEU A O 1
ATOM 1552 N N . TYR A 1 204 ? -12.757 -16.880 5.042 1.00 92.38 204 TYR A N 1
ATOM 1553 C CA . TYR A 1 204 ? -14.039 -16.207 5.219 1.00 92.38 204 TYR A CA 1
ATOM 1554 C C . TYR A 1 204 ? -15.209 -17.184 5.043 1.00 92.38 204 TYR A C 1
ATOM 1556 O O . TYR A 1 204 ? -16.059 -17.274 5.927 1.00 92.38 204 TYR A O 1
ATOM 1564 N N . LEU A 1 205 ? -15.225 -17.974 3.964 1.00 91.25 205 LEU A N 1
ATOM 1565 C CA . LEU A 1 205 ? -16.296 -18.941 3.690 1.00 91.25 205 LEU A CA 1
ATOM 1566 C C . LEU A 1 205 ? -16.409 -20.022 4.777 1.00 91.25 205 LEU A C 1
ATOM 1568 O O . LEU A 1 205 ? -17.516 -20.356 5.209 1.00 91.25 205 LEU A O 1
ATOM 1572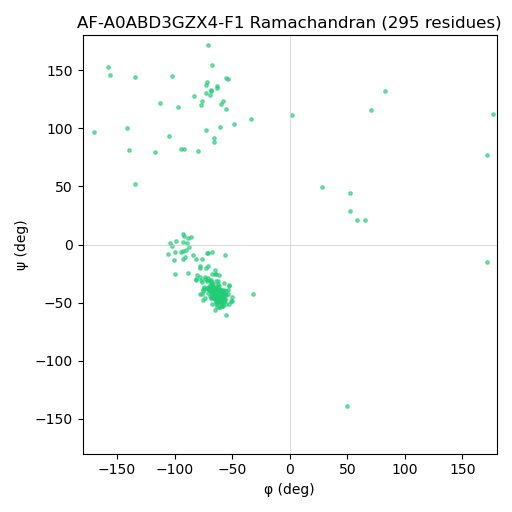 N N . VAL A 1 206 ? -15.276 -20.538 5.262 1.00 91.69 206 VAL A N 1
ATOM 1573 C CA . VAL A 1 206 ? -15.244 -21.563 6.319 1.00 91.69 206 VAL A CA 1
ATOM 1574 C C . VAL A 1 206 ? -15.745 -21.009 7.657 1.00 91.69 206 VAL A C 1
ATOM 1576 O O . VAL A 1 206 ? -16.562 -21.646 8.328 1.00 91.69 206 VAL A O 1
ATOM 1579 N N . TYR A 1 207 ? -15.281 -19.824 8.062 1.00 88.00 207 TYR A N 1
ATOM 1580 C CA . TYR A 1 207 ? -15.556 -19.281 9.396 1.00 88.00 207 TYR A CA 1
ATOM 1581 C C . TYR A 1 207 ? -16.844 -18.455 9.485 1.00 88.00 207 TYR A C 1
ATOM 1583 O O . TYR A 1 207 ? -17.454 -18.427 10.552 1.00 88.00 207 TYR A O 1
ATOM 1591 N N . MET A 1 208 ? -17.333 -17.867 8.389 1.00 83.62 208 MET A N 1
ATOM 1592 C CA . MET A 1 208 ? -18.644 -17.202 8.361 1.00 83.62 208 MET A CA 1
ATOM 1593 C C . MET A 1 208 ? -19.770 -18.196 8.680 1.00 83.62 208 MET A C 1
ATOM 1595 O O . MET A 1 208 ? -20.644 -17.908 9.499 1.00 83.62 208 MET A O 1
ATOM 1599 N N . LYS A 1 209 ? -19.711 -19.402 8.095 1.00 67.62 209 LYS A N 1
ATOM 1600 C CA . LYS A 1 209 ? -20.687 -20.476 8.342 1.00 67.62 209 LYS A CA 1
ATOM 1601 C C . LYS A 1 209 ? -20.671 -20.949 9.799 1.00 67.62 209 LYS A C 1
ATOM 1603 O O . LYS A 1 209 ? -21.719 -21.253 10.357 1.00 67.62 209 LYS A O 1
ATOM 1608 N N . LYS A 1 210 ? -19.492 -20.979 10.427 1.00 64.31 210 LYS A N 1
ATOM 1609 C CA . LYS A 1 210 ? -19.333 -21.377 11.831 1.00 64.31 210 LYS A CA 1
ATOM 1610 C C . LYS A 1 210 ? -19.786 -20.287 12.807 1.00 64.31 210 LYS A C 1
ATOM 1612 O O . LYS A 1 210 ? -20.424 -20.616 13.799 1.00 64.31 210 LYS A O 1
ATOM 1617 N N . SER A 1 211 ? -19.522 -19.016 12.496 1.00 57.94 211 SER A N 1
ATOM 1618 C CA . SER A 1 211 ? -19.975 -17.867 13.294 1.00 57.94 211 SER A CA 1
ATOM 1619 C C . SER A 1 211 ? -21.502 -17.805 13.376 1.00 57.94 211 SER A C 1
ATOM 1621 O O . SER A 1 211 ? -22.043 -17.603 14.457 1.00 57.94 211 SER A O 1
ATOM 1623 N N . LYS A 1 212 ? -22.204 -18.073 12.265 1.00 58.38 212 LYS A N 1
ATOM 1624 C CA . LYS A 1 212 ? -23.677 -18.110 12.226 1.00 58.38 212 LYS A CA 1
ATOM 1625 C C . LYS A 1 212 ? -24.285 -19.243 13.072 1.00 58.38 212 LYS A C 1
ATOM 1627 O O . LYS A 1 212 ? -25.433 -19.146 13.475 1.00 58.38 212 LYS A O 1
ATOM 1632 N N . ASN A 1 213 ? -23.512 -20.292 13.362 1.00 53.88 213 ASN A N 1
ATOM 1633 C CA . ASN A 1 213 ? -23.946 -21.428 14.180 1.00 53.88 213 ASN A CA 1
ATOM 1634 C C . ASN A 1 213 ? -23.577 -21.287 15.669 1.00 53.88 213 ASN A C 1
ATOM 1636 O O . ASN A 1 213 ? -23.964 -22.143 16.458 1.00 53.88 213 ASN A O 1
ATOM 1640 N N . GLN A 1 214 ? -22.804 -20.265 16.058 1.00 54.62 214 GLN A N 1
ATOM 1641 C CA . GLN A 1 214 ? -22.460 -19.997 17.463 1.00 54.62 214 GLN A CA 1
ATOM 1642 C C . GLN A 1 214 ? -23.309 -18.884 18.096 1.00 54.62 214 GLN A C 1
ATOM 1644 O O . GLN A 1 214 ? -23.339 -18.776 19.318 1.00 54.62 214 GLN A O 1
ATOM 1649 N N . GLU A 1 215 ? -24.047 -18.108 17.300 1.00 50.62 215 GLU A N 1
ATOM 1650 C CA . GLU A 1 215 ? -25.094 -17.207 17.786 1.00 50.62 215 GLU A CA 1
ATOM 1651 C C . GLU A 1 215 ? -26.442 -17.935 17.778 1.00 50.62 215 GLU A C 1
ATOM 1653 O O . GLU A 1 215 ? -27.185 -17.831 16.814 1.00 50.62 215 GLU A O 1
ATOM 1658 N N . LEU A 1 216 ? -26.714 -18.725 18.820 1.00 48.34 216 LEU A N 1
ATOM 1659 C CA . LEU A 1 216 ? -28.047 -18.987 19.390 1.00 48.34 216 LEU A CA 1
ATOM 1660 C C . LEU A 1 216 ? -27.826 -19.736 20.719 1.00 48.34 216 LEU A C 1
ATOM 1662 O O . LEU A 1 216 ? -27.615 -20.949 20.741 1.00 48.34 216 LEU A O 1
ATOM 1666 N N . PRO A 1 217 ? -27.833 -19.000 21.838 1.00 37.34 217 PRO A N 1
ATOM 1667 C CA . PRO A 1 217 ? -28.873 -19.239 22.830 1.00 37.34 217 PRO A CA 1
ATOM 1668 C C . PRO A 1 217 ? -29.793 -18.027 22.898 1.00 37.34 217 PRO A C 1
ATOM 1670 O O . PRO A 1 217 ? -29.339 -16.911 23.131 1.00 37.34 217 PRO A O 1
ATOM 1673 N N . VAL A 1 218 ? -31.072 -18.310 22.650 1.00 40.50 218 VAL A N 1
ATOM 1674 C CA . VAL A 1 218 ? -32.282 -17.573 23.026 1.00 40.50 218 VAL A CA 1
ATOM 1675 C C . VAL A 1 218 ? -32.003 -16.278 23.785 1.00 40.50 218 VAL A C 1
ATOM 1677 O O . VAL A 1 218 ? -31.585 -16.284 24.942 1.00 40.50 218 VAL A O 1
ATOM 1680 N N . GLU A 1 219 ? -32.302 -15.170 23.114 1.00 40.97 219 GLU A N 1
ATOM 1681 C CA . GLU A 1 219 ? -32.615 -13.906 23.755 1.00 40.97 219 GLU A CA 1
ATOM 1682 C C . GLU A 1 219 ? -33.646 -14.178 24.853 1.00 40.97 219 GLU A C 1
ATOM 1684 O O . GLU A 1 219 ? -34.810 -14.460 24.573 1.00 40.97 219 GLU A O 1
ATOM 1689 N N . ALA A 1 220 ? -33.188 -14.184 26.107 1.00 38.69 220 ALA A N 1
ATOM 1690 C CA . ALA A 1 220 ? -34.070 -14.125 27.252 1.00 38.69 220 ALA A CA 1
ATOM 1691 C C . ALA A 1 220 ? -34.824 -12.803 27.125 1.00 38.69 220 ALA A C 1
ATOM 1693 O O . ALA A 1 220 ? -34.279 -11.723 27.363 1.00 38.69 220 ALA A O 1
ATOM 1694 N N . GLU A 1 221 ? -36.053 -12.933 26.644 1.00 39.50 221 GLU A N 1
ATOM 1695 C CA . GLU A 1 221 ? -37.103 -11.940 26.629 1.00 39.50 221 GLU A CA 1
ATOM 1696 C C . GLU A 1 221 ? -36.990 -11.063 27.880 1.00 39.50 221 GLU A C 1
ATOM 1698 O O . GLU A 1 221 ? -37.229 -11.504 29.004 1.00 39.50 221 GLU A O 1
ATOM 1703 N N . LYS A 1 222 ? -36.559 -9.809 27.697 1.00 33.09 222 LYS A N 1
ATOM 1704 C CA . LYS A 1 222 ? -36.691 -8.806 28.751 1.00 33.09 222 LYS A CA 1
ATOM 1705 C C . LYS A 1 222 ? -38.185 -8.692 29.044 1.00 33.09 222 LYS A C 1
ATOM 1707 O O . LYS A 1 222 ? -38.922 -8.321 28.124 1.00 33.09 222 LYS A O 1
ATOM 1712 N N . PRO A 1 223 ? -38.649 -8.945 30.280 1.00 33.03 223 PRO A N 1
ATOM 1713 C CA . PRO A 1 223 ? -40.025 -8.653 30.627 1.00 33.03 223 PRO A CA 1
ATOM 1714 C C . PRO A 1 223 ? -40.234 -7.165 30.371 1.00 33.03 223 PRO A C 1
ATOM 1716 O O . PRO A 1 223 ? -39.480 -6.325 30.876 1.00 33.03 223 PRO A O 1
ATOM 1719 N N . ARG A 1 224 ? -41.223 -6.830 29.540 1.00 31.98 224 ARG A N 1
ATOM 1720 C CA . ARG A 1 224 ? -41.688 -5.451 29.420 1.00 31.98 224 ARG A CA 1
ATOM 1721 C C . ARG A 1 224 ? -42.065 -5.008 30.827 1.00 31.98 224 ARG A C 1
ATOM 1723 O O . ARG A 1 224 ? -42.958 -5.593 31.433 1.00 31.98 224 ARG A O 1
ATOM 1730 N N . LEU A 1 225 ? -41.352 -4.013 31.347 1.00 31.95 225 LEU A N 1
ATOM 1731 C CA . LEU A 1 225 ? -41.700 -3.367 32.600 1.00 31.95 225 LEU A CA 1
ATOM 1732 C C . LEU A 1 225 ? -43.038 -2.660 32.361 1.00 31.95 225 LEU A C 1
ATOM 1734 O O . LEU A 1 225 ? -43.081 -1.549 31.837 1.00 31.95 225 LEU A O 1
ATOM 1738 N N . ASN A 1 226 ? -44.134 -3.356 32.654 1.00 30.06 226 ASN A N 1
ATOM 1739 C CA . ASN A 1 226 ? -45.450 -2.755 32.709 1.00 30.06 226 ASN A CA 1
ATOM 1740 C C . ASN A 1 226 ? -45.447 -1.911 33.985 1.00 30.06 226 ASN A C 1
ATOM 1742 O O . ASN A 1 226 ? -45.541 -2.430 35.095 1.00 30.06 226 ASN A O 1
ATOM 1746 N N . THR A 1 227 ? -45.222 -0.609 33.842 1.00 37.12 227 THR A N 1
ATOM 1747 C CA . THR A 1 227 ? -45.462 0.355 34.913 1.00 37.12 227 THR A CA 1
ATOM 1748 C C . THR A 1 227 ? -46.960 0.367 35.159 1.00 37.12 227 THR A C 1
ATOM 1750 O O . THR A 1 227 ? -47.653 1.092 34.458 1.00 37.12 227 THR A O 1
ATOM 1753 N N . ASN A 1 228 ? -47.436 -0.522 36.032 1.00 38.38 228 ASN A N 1
ATOM 1754 C CA . ASN A 1 228 ? -48.696 -0.486 36.777 1.00 38.38 228 ASN A CA 1
ATOM 1755 C C . ASN A 1 228 ? -48.866 -1.842 37.474 1.00 38.38 228 ASN A C 1
ATOM 1757 O O . ASN A 1 228 ? -49.595 -2.684 36.976 1.00 38.38 228 ASN A O 1
ATOM 1761 N N . GLU A 1 229 ? -48.139 -2.064 38.573 1.00 37.91 229 GLU A N 1
ATOM 1762 C CA . GLU A 1 229 ? -48.555 -2.887 39.724 1.00 37.91 229 GLU A CA 1
ATOM 1763 C C . GLU A 1 229 ? -47.396 -2.961 40.732 1.00 37.91 229 GLU A C 1
ATOM 1765 O O . GLU A 1 229 ? -46.327 -3.503 40.458 1.00 37.91 229 GLU A O 1
ATOM 1770 N N . ALA A 1 230 ? -47.585 -2.353 41.905 1.00 33.56 230 ALA A N 1
ATOM 1771 C CA . ALA A 1 230 ? -46.672 -2.501 43.033 1.00 33.56 230 ALA A CA 1
ATOM 1772 C C . ALA A 1 230 ? -46.843 -3.908 43.645 1.00 33.56 230 ALA A C 1
ATOM 1774 O O . ALA A 1 230 ? -47.988 -4.333 43.835 1.00 33.56 230 ALA A O 1
ATOM 1775 N N . PRO A 1 231 ? -45.765 -4.631 44.008 1.00 33.72 231 PRO A N 1
ATOM 1776 C CA . PRO A 1 231 ? -45.909 -5.923 44.664 1.00 33.72 231 PRO A CA 1
ATOM 1777 C C . PRO A 1 231 ? -46.485 -5.728 46.070 1.00 33.72 231 PRO A C 1
ATOM 1779 O O . PRO A 1 231 ? -46.023 -4.877 46.835 1.00 33.72 231 PRO A O 1
ATOM 1782 N N . LYS A 1 232 ? -47.498 -6.527 46.422 1.00 39.38 232 LYS A N 1
ATOM 1783 C CA . LYS A 1 232 ? -48.083 -6.547 47.768 1.00 39.38 232 LYS A CA 1
ATOM 1784 C C . LYS A 1 232 ? -47.029 -6.997 48.786 1.00 39.38 232 LYS A C 1
ATOM 1786 O O . LYS A 1 232 ? -46.338 -7.995 48.596 1.00 39.38 232 LYS A O 1
ATOM 1791 N N . SER A 1 233 ? -46.962 -6.272 49.898 1.00 34.06 233 SER A N 1
ATOM 1792 C CA . SER A 1 233 ? -46.009 -6.414 51.010 1.00 34.06 233 SER A CA 1
ATOM 1793 C C . SER A 1 233 ? -45.956 -7.797 51.683 1.00 34.06 233 SER A C 1
ATOM 1795 O O . SER A 1 233 ? -45.058 -8.043 52.484 1.00 34.06 233 SER A O 1
ATOM 1797 N N . SER A 1 234 ? -46.869 -8.717 51.359 1.00 36.09 234 SER A N 1
ATOM 1798 C CA . SER A 1 234 ? -46.976 -10.039 51.985 1.00 36.09 234 SER A CA 1
ATOM 1799 C C . SER A 1 234 ? -45.996 -11.089 51.443 1.00 36.09 234 SER A C 1
ATOM 1801 O O . SER A 1 234 ? -45.644 -12.009 52.175 1.00 36.09 234 SER A O 1
ATOM 1803 N N . GLU A 1 235 ? -45.521 -10.982 50.195 1.00 40.31 235 GLU A N 1
ATOM 1804 C CA . GLU A 1 235 ? -44.597 -11.987 49.623 1.00 40.31 235 GLU A CA 1
ATOM 1805 C C . GLU A 1 235 ? -43.137 -11.769 50.045 1.00 40.31 235 GLU A C 1
ATOM 1807 O O . GLU A 1 235 ? -42.391 -12.730 50.234 1.00 40.31 235 GLU A O 1
ATOM 1812 N N . ILE A 1 236 ? -42.743 -10.513 50.280 1.00 40.41 236 ILE A N 1
ATOM 1813 C CA . ILE A 1 236 ? -41.392 -10.162 50.743 1.00 40.41 236 ILE A CA 1
ATOM 1814 C C . ILE A 1 236 ? -41.197 -10.588 52.208 1.00 40.41 236 ILE A C 1
ATOM 1816 O O . ILE A 1 236 ? -40.134 -11.099 52.556 1.00 40.41 236 ILE A O 1
ATOM 1820 N N . ALA A 1 237 ? -42.230 -10.463 53.049 1.00 39.06 237 ALA A N 1
ATOM 1821 C CA . ALA A 1 237 ? -42.183 -10.891 54.450 1.00 39.06 237 ALA A CA 1
ATOM 1822 C C . ALA A 1 237 ? -41.950 -12.411 54.587 1.00 39.06 237 ALA A C 1
ATOM 1824 O O . ALA A 1 237 ? -41.080 -12.841 55.342 1.00 39.06 237 ALA A O 1
ATOM 1825 N N . ASN A 1 238 ? -42.629 -13.219 53.764 1.00 43.19 238 ASN A N 1
ATOM 1826 C CA . ASN A 1 238 ? -42.512 -14.681 53.805 1.00 43.19 238 ASN A CA 1
ATOM 1827 C C . ASN A 1 238 ? -41.138 -15.204 53.341 1.00 43.19 238 ASN A C 1
ATOM 1829 O O . ASN A 1 238 ? -40.677 -16.245 53.813 1.00 43.19 238 ASN A O 1
ATOM 1833 N N . GLY A 1 239 ? -40.467 -14.505 52.419 1.00 50.38 239 GLY A N 1
ATOM 1834 C CA . GLY A 1 239 ? -39.131 -14.884 51.939 1.00 50.38 239 GLY A CA 1
ATOM 1835 C C . GLY A 1 239 ? -38.001 -14.541 52.917 1.00 50.38 239 GLY A C 1
ATOM 1836 O O . GLY A 1 239 ? -36.990 -15.248 52.964 1.00 50.38 239 GLY A O 1
ATOM 1837 N N . VAL A 1 240 ? -38.176 -13.477 53.707 1.00 50.59 240 VAL A N 1
ATOM 1838 C CA . VAL A 1 240 ? -37.199 -13.024 54.709 1.00 50.59 240 VAL A CA 1
ATOM 1839 C C . VAL A 1 240 ? -37.261 -13.893 55.968 1.00 50.59 240 VAL A C 1
ATOM 1841 O O . VAL A 1 240 ? -36.209 -14.333 56.437 1.00 50.59 240 VAL A O 1
ATOM 1844 N N . ASP A 1 241 ? -38.460 -14.243 56.447 1.00 48.66 241 ASP A N 1
ATOM 1845 C CA . ASP A 1 241 ? -38.622 -15.130 57.611 1.00 48.66 241 ASP A CA 1
ATOM 1846 C C . ASP A 1 241 ? -38.062 -16.533 57.353 1.00 48.66 241 ASP A C 1
ATOM 1848 O O . ASP A 1 241 ? -37.387 -17.109 58.205 1.00 48.66 241 ASP A O 1
ATOM 1852 N N . LYS A 1 242 ? -38.242 -17.071 56.141 1.00 55.78 242 LYS A N 1
ATOM 1853 C CA . LYS A 1 242 ? -37.722 -18.401 55.790 1.00 55.78 242 LYS A CA 1
ATOM 1854 C C . LYS A 1 242 ? -36.187 -18.454 55.824 1.00 55.78 242 LYS A C 1
ATOM 1856 O O . LYS A 1 242 ? -35.617 -19.397 56.366 1.00 55.78 242 LYS A O 1
ATOM 1861 N N . LYS A 1 243 ? -35.514 -17.402 55.337 1.00 55.28 243 LYS A N 1
ATOM 1862 C CA . LYS A 1 243 ? -34.045 -17.286 55.388 1.00 55.28 243 LYS A CA 1
ATOM 1863 C C . LYS A 1 243 ? -33.508 -17.051 56.803 1.00 55.28 243 LYS A C 1
ATOM 1865 O O . LYS A 1 243 ? -32.401 -17.496 57.098 1.00 55.28 243 LYS A O 1
ATOM 1870 N N . ALA A 1 244 ? -34.266 -16.381 57.673 1.00 52.56 244 ALA A N 1
ATOM 1871 C CA . ALA A 1 244 ? -33.907 -16.217 59.082 1.00 52.56 244 ALA A CA 1
ATOM 1872 C C . ALA A 1 244 ? -33.996 -17.552 59.849 1.00 52.56 244 ALA A C 1
ATOM 1874 O O . ALA A 1 244 ? -33.085 -17.886 60.608 1.00 52.56 244 ALA A O 1
ATOM 1875 N N . ILE A 1 245 ? -35.025 -18.359 59.569 1.00 55.41 245 ILE A N 1
ATOM 1876 C CA . ILE A 1 245 ? -35.224 -19.696 60.157 1.00 55.41 245 ILE A CA 1
ATOM 1877 C C . ILE A 1 245 ? -34.127 -20.688 59.714 1.00 55.41 245 ILE A C 1
ATOM 1879 O O . ILE A 1 245 ? -33.649 -21.490 60.519 1.00 55.41 245 ILE A O 1
ATOM 1883 N N . ASP A 1 246 ? -33.679 -20.623 58.457 1.00 54.56 246 ASP A N 1
ATOM 1884 C CA . ASP A 1 246 ? -32.605 -21.489 57.935 1.00 54.56 246 ASP A CA 1
ATOM 1885 C C . ASP A 1 246 ? -31.204 -21.117 58.476 1.00 54.56 246 ASP A C 1
ATOM 1887 O O . ASP A 1 246 ? -30.286 -21.948 58.492 1.00 54.56 246 ASP A O 1
ATOM 1891 N N . LEU A 1 247 ? -31.033 -19.883 58.967 1.00 52.97 247 LEU A N 1
ATOM 1892 C CA . LEU A 1 247 ? -29.809 -19.412 59.623 1.00 52.97 247 LEU A CA 1
ATOM 1893 C C . LEU A 1 247 ? -29.682 -19.972 61.047 1.00 52.97 247 LEU A C 1
ATOM 1895 O O . LEU A 1 247 ? -28.596 -20.394 61.446 1.00 52.97 247 LEU A O 1
ATOM 1899 N N . GLU A 1 248 ? -30.795 -20.031 61.779 1.00 52.19 248 GLU A N 1
ATOM 1900 C CA . GLU A 1 248 ? -30.858 -20.55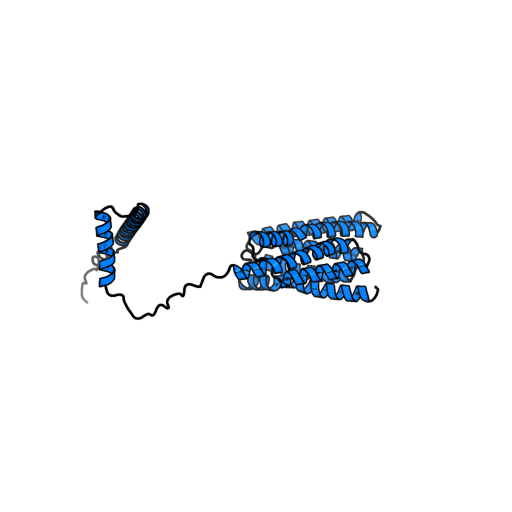6 63.149 1.00 52.19 248 GLU A CA 1
ATOM 1901 C C . GLU A 1 248 ? -30.677 -22.086 63.193 1.00 52.19 248 GLU A C 1
ATOM 1903 O O . GLU A 1 248 ? -30.106 -22.626 64.139 1.00 52.19 248 GLU A O 1
ATOM 1908 N N . LYS A 1 249 ? -31.064 -22.791 62.119 1.00 54.72 249 LYS A N 1
ATOM 1909 C CA . LYS A 1 249 ? -30.907 -24.252 61.976 1.00 54.72 249 LYS A CA 1
ATOM 1910 C C . LYS A 1 249 ? -29.566 -24.702 61.390 1.00 54.72 249 LYS A C 1
ATOM 1912 O O . LYS A 1 249 ? -29.322 -25.901 61.267 1.00 54.72 249 LYS A O 1
ATOM 1917 N N . GLY A 1 250 ? -28.684 -23.771 61.022 1.00 49.91 250 GLY A N 1
ATOM 1918 C CA . GLY A 1 250 ? -27.346 -24.094 60.525 1.00 49.91 250 GLY A CA 1
ATOM 1919 C C . GLY A 1 250 ? -27.315 -24.850 59.187 1.00 49.91 250 GLY A C 1
ATOM 1920 O O . GLY A 1 250 ? -26.291 -25.458 58.869 1.00 49.91 250 GLY A O 1
ATOM 1921 N N . THR A 1 251 ? -28.375 -24.790 58.381 1.00 57.31 251 THR A N 1
ATOM 1922 C CA . THR A 1 251 ? -28.539 -25.556 57.129 1.00 57.31 251 THR A CA 1
ATOM 1923 C C . THR A 1 251 ? -28.069 -24.822 55.867 1.00 57.31 251 THR A C 1
ATOM 1925 O O . THR A 1 251 ? -28.003 -25.424 54.799 1.00 57.31 251 THR A O 1
ATOM 1928 N N . LEU A 1 252 ? -27.675 -23.547 55.972 1.00 58.53 252 LEU A N 1
ATOM 1929 C CA . LEU A 1 252 ? -27.193 -22.756 54.831 1.00 58.53 252 LEU A CA 1
ATOM 1930 C C . LEU A 1 252 ? -25.781 -23.174 54.354 1.00 58.53 252 LEU A C 1
ATOM 1932 O O . LEU A 1 252 ? -24.860 -23.207 55.187 1.00 58.53 252 LEU A O 1
ATOM 1936 N N . PRO A 1 253 ? -25.576 -23.411 53.039 1.00 62.56 253 PRO A N 1
ATOM 1937 C CA . PRO A 1 253 ? -24.268 -23.664 52.430 1.00 62.56 253 PRO A CA 1
ATOM 1938 C C . PRO A 1 253 ? -23.252 -22.545 52.719 1.00 62.56 253 PRO A C 1
ATOM 1940 O O . PRO A 1 253 ? -23.590 -21.361 52.715 1.00 62.56 253 PRO A O 1
ATOM 1943 N N . ARG A 1 254 ? -21.971 -22.895 52.925 1.00 56.56 254 ARG A N 1
ATOM 1944 C CA . ARG A 1 254 ? -20.900 -21.939 53.304 1.00 56.56 254 ARG A CA 1
ATOM 1945 C C . ARG A 1 254 ? -20.777 -20.722 52.373 1.00 56.56 254 ARG A C 1
ATOM 1947 O O . ARG A 1 254 ? -20.484 -19.635 52.859 1.00 56.56 254 ARG A O 1
ATOM 1954 N N . GLY A 1 255 ? -21.004 -20.895 51.069 1.00 62.03 255 GLY A N 1
ATOM 1955 C CA . GLY A 1 255 ? -20.926 -19.801 50.091 1.00 62.03 255 GLY A CA 1
ATOM 1956 C C . GLY A 1 255 ? -22.018 -18.742 50.272 1.00 62.03 255 GLY A C 1
ATOM 1957 O O . GLY A 1 255 ? -21.746 -17.550 50.155 1.00 62.03 255 GLY A O 1
ATOM 1958 N N . GLU A 1 256 ? -23.231 -19.158 50.639 1.00 61.69 256 GLU A N 1
ATOM 1959 C CA . GLU A 1 256 ? -24.363 -18.246 50.845 1.00 61.69 256 GLU A CA 1
ATOM 1960 C C . GLU A 1 256 ? -24.255 -17.486 52.171 1.00 61.69 256 GLU A C 1
ATOM 1962 O O . GLU A 1 256 ? -24.608 -16.308 52.229 1.00 61.69 256 GLU A O 1
ATOM 1967 N N . ARG A 1 257 ? -23.675 -18.103 53.213 1.00 56.59 257 ARG A N 1
ATOM 1968 C CA . ARG A 1 257 ? -23.369 -17.400 54.475 1.00 56.59 257 ARG A CA 1
ATOM 1969 C C . ARG A 1 257 ? -22.365 -16.268 54.276 1.00 56.59 257 ARG A C 1
ATOM 1971 O O . ARG A 1 257 ? -22.595 -15.166 54.762 1.00 56.59 257 ARG A O 1
ATOM 1978 N N . ALA A 1 258 ? -21.294 -16.523 53.523 1.00 63.41 258 ALA A N 1
ATOM 1979 C CA . ALA A 1 258 ? -20.277 -15.515 53.229 1.00 63.41 258 ALA A CA 1
ATOM 1980 C C . ALA A 1 258 ? -20.840 -14.360 52.380 1.00 63.41 258 ALA A C 1
ATOM 1982 O O . ALA A 1 258 ? -20.531 -13.197 52.639 1.00 63.41 258 ALA A O 1
ATOM 1983 N N . SER A 1 259 ? -21.711 -14.664 51.408 1.00 65.56 259 SER A N 1
ATOM 1984 C CA . SER A 1 259 ? -22.396 -13.641 50.606 1.00 65.56 259 SER A CA 1
ATOM 1985 C C . SER A 1 259 ? -23.309 -12.760 51.464 1.00 65.56 259 SER A C 1
ATOM 1987 O O . SER A 1 259 ? -23.288 -11.539 51.328 1.00 65.56 259 SER A O 1
ATOM 1989 N N . MET A 1 260 ? -24.065 -13.360 52.387 1.00 60.75 260 MET A N 1
ATOM 1990 C CA . MET A 1 260 ? -24.962 -12.629 53.287 1.00 60.75 260 MET A CA 1
ATOM 1991 C C . MET A 1 260 ? -24.211 -11.785 54.323 1.00 60.75 260 MET A C 1
ATOM 1993 O O . MET A 1 260 ? -24.641 -10.674 54.623 1.00 60.75 260 MET A O 1
ATOM 1997 N N . GLU A 1 261 ? -23.082 -12.256 54.859 1.00 66.31 261 GLU A N 1
ATOM 1998 C CA . GLU A 1 261 ? -22.230 -11.437 55.736 1.00 66.31 261 GLU A CA 1
ATOM 1999 C C . GLU A 1 261 ? -21.658 -10.226 54.996 1.00 66.31 261 GLU A C 1
ATOM 2001 O O . GLU A 1 261 ? -21.640 -9.120 55.541 1.00 66.31 261 GLU A O 1
ATOM 2006 N N . HIS A 1 262 ? -21.247 -10.412 53.739 1.00 69.06 262 HIS A N 1
ATOM 2007 C CA . HIS A 1 262 ? -20.738 -9.329 52.904 1.00 69.06 262 HIS A CA 1
ATOM 2008 C C . HIS A 1 262 ? -21.830 -8.298 52.573 1.00 69.06 262 HIS A C 1
ATOM 2010 O O . HIS A 1 262 ? -21.581 -7.092 52.614 1.00 69.06 262 HIS A O 1
ATOM 2016 N N . GLU A 1 263 ? -23.051 -8.757 52.295 1.00 68.62 263 GLU A N 1
ATOM 2017 C CA . GLU A 1 263 ? -24.210 -7.901 52.019 1.00 68.62 263 GLU A CA 1
ATOM 2018 C C . GLU A 1 263 ? -24.685 -7.156 53.277 1.00 68.62 263 GLU A C 1
ATOM 2020 O O . GLU A 1 263 ? -24.963 -5.957 53.230 1.00 68.62 263 GLU A O 1
ATOM 2025 N N . ARG A 1 264 ? -24.676 -7.820 54.439 1.00 63.50 264 ARG A N 1
ATOM 2026 C CA . ARG A 1 264 ? -25.013 -7.210 55.734 1.00 63.50 264 ARG A CA 1
ATOM 2027 C C . ARG A 1 264 ? -23.987 -6.156 56.157 1.00 63.50 264 ARG A C 1
ATOM 2029 O O . ARG A 1 264 ? -24.367 -5.130 56.721 1.00 63.50 264 ARG A O 1
ATOM 2036 N N . LYS A 1 265 ? -22.703 -6.380 55.860 1.00 67.12 265 LYS A N 1
ATOM 2037 C CA . LYS A 1 265 ? -21.637 -5.397 56.094 1.00 67.12 265 LYS A CA 1
ATOM 2038 C C . LYS A 1 265 ? -21.798 -4.177 55.182 1.00 67.12 265 LYS A C 1
ATOM 2040 O O . LYS A 1 265 ? -21.769 -3.059 55.679 1.00 67.12 265 LYS A O 1
ATOM 2045 N N . ALA A 1 266 ? -22.104 -4.389 53.900 1.00 68.56 266 ALA A N 1
ATOM 2046 C CA . ALA A 1 266 ? -22.385 -3.304 52.956 1.00 68.56 266 ALA A CA 1
ATOM 2047 C C . ALA A 1 266 ? -23.620 -2.466 53.353 1.00 68.56 266 ALA A C 1
ATOM 2049 O O . ALA A 1 266 ? -23.599 -1.243 53.237 1.00 68.56 266 ALA A O 1
ATOM 2050 N N . LEU A 1 267 ? -24.676 -3.104 53.872 1.00 61.88 267 LEU A N 1
ATOM 2051 C CA . LEU A 1 267 ? -25.874 -2.427 54.390 1.00 61.88 267 LEU A CA 1
ATOM 2052 C C . LEU A 1 267 ? -25.600 -1.590 55.647 1.00 61.88 267 LEU A C 1
ATOM 2054 O O . LEU A 1 267 ? -26.186 -0.518 55.810 1.00 61.88 267 LEU A O 1
ATOM 2058 N N . ASN A 1 268 ? -24.722 -2.065 56.534 1.00 62.47 268 ASN A N 1
ATOM 2059 C CA . ASN A 1 268 ? -24.308 -1.306 57.714 1.00 62.47 268 ASN A CA 1
ATOM 2060 C C . ASN A 1 268 ? -23.409 -0.120 57.338 1.00 62.47 268 ASN A C 1
ATOM 2062 O O . ASN A 1 268 ? -23.639 0.977 57.844 1.00 62.47 268 ASN A O 1
ATOM 2066 N N . ASP A 1 269 ? -22.475 -0.311 56.402 1.00 68.94 269 ASP A N 1
ATOM 2067 C CA . ASP A 1 269 ? -21.614 0.761 55.890 1.00 68.94 269 ASP A CA 1
ATOM 2068 C C . ASP A 1 269 ? -22.443 1.855 55.183 1.00 68.94 269 ASP A C 1
ATOM 2070 O O . ASP A 1 269 ? -22.200 3.046 55.384 1.00 68.94 269 ASP A O 1
ATOM 2074 N N . ASP A 1 270 ? -23.475 1.479 54.411 1.00 61.88 270 ASP A N 1
ATOM 2075 C CA . ASP A 1 270 ? -24.399 2.428 53.766 1.00 61.88 270 ASP A CA 1
ATOM 2076 C C . ASP A 1 270 ? -25.291 3.166 54.784 1.00 61.88 270 ASP A C 1
ATOM 2078 O O . ASP A 1 270 ? -25.553 4.363 54.638 1.00 61.88 270 ASP A O 1
ATOM 2082 N N . ARG A 1 271 ? -25.717 2.490 55.863 1.00 60.06 271 ARG A N 1
ATOM 2083 C CA . ARG A 1 271 ? -26.442 3.128 56.978 1.00 60.06 271 ARG A CA 1
ATOM 2084 C C . ARG A 1 271 ? -25.577 4.141 57.729 1.00 60.06 271 ARG A C 1
ATOM 2086 O O . ARG A 1 271 ? -26.075 5.226 58.023 1.00 60.06 271 ARG A O 1
ATOM 2093 N N . GLN A 1 272 ? -24.310 3.823 57.995 1.00 57.06 272 GLN A N 1
ATOM 2094 C CA . GLN A 1 272 ? -23.361 4.759 58.612 1.00 57.06 272 GLN A CA 1
ATOM 2095 C C . GLN A 1 272 ? -23.095 5.963 57.705 1.00 57.06 272 GLN A C 1
ATOM 2097 O O . GLN A 1 272 ? -23.220 7.101 58.150 1.00 57.06 272 GLN A O 1
ATOM 2102 N N . ARG A 1 273 ? -22.879 5.738 56.401 1.00 60.75 273 ARG A N 1
ATOM 2103 C CA . ARG A 1 273 ? -22.728 6.826 55.417 1.00 60.75 273 ARG A CA 1
ATOM 2104 C C . ARG A 1 273 ? -23.928 7.770 55.389 1.00 60.75 273 ARG A C 1
ATOM 2106 O O . ARG A 1 273 ? -23.759 8.973 55.231 1.00 60.75 273 ARG A O 1
ATOM 2113 N N . LYS A 1 274 ? -25.143 7.233 55.512 1.00 57.22 274 LYS A N 1
ATOM 2114 C CA . LYS A 1 274 ? -26.378 8.030 55.525 1.00 57.22 274 LYS A CA 1
ATOM 2115 C C . LYS A 1 274 ? -26.583 8.794 56.834 1.00 57.22 274 LYS A C 1
ATOM 2117 O O . LYS A 1 274 ? -27.187 9.862 56.794 1.00 57.22 274 LYS A O 1
ATOM 2122 N N . GLN A 1 275 ? -26.067 8.297 57.959 1.00 53.69 275 GLN A N 1
ATOM 2123 C CA . GLN A 1 275 ? -26.044 9.047 59.220 1.00 53.69 275 GLN A CA 1
ATOM 2124 C C . GLN A 1 275 ? -25.039 10.206 59.179 1.00 53.69 275 GLN A C 1
ATOM 2126 O O . GLN A 1 275 ? -25.379 11.296 59.632 1.00 53.69 275 GLN A O 1
ATOM 2131 N N . ASP A 1 276 ? -23.879 10.021 58.543 1.00 51.31 276 ASP A N 1
ATOM 2132 C CA . ASP A 1 276 ? -22.855 11.070 58.400 1.00 51.31 276 ASP A CA 1
ATOM 2133 C C . ASP A 1 276 ? -23.247 12.198 57.420 1.00 51.31 276 ASP A C 1
ATOM 2135 O O . ASP A 1 276 ? -22.666 13.281 57.452 1.00 51.31 276 ASP A O 1
ATOM 2139 N N . ILE A 1 277 ? -24.232 11.967 56.541 1.00 52.44 277 ILE A N 1
ATOM 2140 C CA . ILE A 1 277 ? -24.676 12.920 55.501 1.00 52.44 277 ILE A CA 1
ATOM 2141 C C . ILE A 1 277 ? -25.991 13.638 55.889 1.00 52.44 277 ILE A C 1
ATOM 2143 O O . ILE A 1 277 ? -26.462 14.513 55.163 1.00 52.44 277 ILE A O 1
ATOM 2147 N N . SER A 1 278 ? -26.589 13.335 57.046 1.00 40.97 278 SER A N 1
ATOM 2148 C CA . SER A 1 278 ? -27.807 14.018 57.504 1.00 40.97 278 SER A CA 1
ATOM 2149 C C . SER A 1 278 ? -27.492 15.421 58.065 1.00 40.97 278 SER A C 1
ATOM 2151 O O . SER A 1 278 ? -26.781 15.521 59.067 1.00 40.97 278 SER A O 1
ATOM 2153 N N . PRO A 1 279 ? -28.040 16.522 57.506 1.00 46.97 279 PRO A N 1
ATOM 2154 C CA . PRO A 1 279 ? -27.834 17.870 58.025 1.00 46.97 279 PRO A CA 1
ATOM 2155 C C . PRO A 1 279 ? -28.756 18.107 59.228 1.00 46.97 279 PRO A C 1
ATOM 2157 O O . PRO A 1 279 ? -29.812 18.719 59.119 1.00 46.97 279 PRO A O 1
ATOM 2160 N N . ALA A 1 280 ? -28.362 17.609 60.396 1.00 47.38 280 ALA A N 1
ATOM 2161 C CA . ALA A 1 280 ? -28.993 17.941 61.671 1.00 47.38 280 ALA A CA 1
ATOM 2162 C C . ALA A 1 280 ? -27.956 18.641 62.557 1.00 47.38 280 ALA A C 1
ATOM 2164 O O . ALA A 1 280 ? -27.317 18.024 63.403 1.00 47.38 280 ALA A O 1
ATOM 2165 N N . GLY A 1 281 ? -27.742 19.937 62.310 1.00 44.50 281 GLY A N 1
ATOM 2166 C CA . GLY A 1 281 ? -26.833 20.748 63.129 1.00 44.50 281 GLY A CA 1
ATOM 2167 C C . GLY A 1 281 ? -26.519 22.157 62.619 1.00 44.50 281 GLY A C 1
ATOM 2168 O O . GLY A 1 281 ? -26.033 22.970 63.398 1.00 44.50 281 GLY A O 1
ATOM 2169 N N . ALA A 1 282 ? -26.812 22.487 61.355 1.00 41.09 282 ALA A N 1
ATOM 2170 C CA . ALA A 1 282 ? -26.431 23.784 60.779 1.00 41.09 282 ALA A CA 1
ATOM 2171 C C . ALA A 1 282 ? -27.499 24.897 60.894 1.00 41.09 282 ALA A C 1
ATOM 2173 O O . ALA A 1 282 ? -27.160 26.065 60.734 1.00 41.09 282 ALA A O 1
ATOM 2174 N N . ASP A 1 283 ? -28.748 24.577 61.254 1.00 43.47 283 ASP A N 1
ATOM 2175 C CA . ASP A 1 283 ? -29.847 25.565 61.324 1.00 43.47 283 ASP A CA 1
ATOM 2176 C C . ASP A 1 283 ? -30.049 26.211 62.710 1.00 43.47 283 ASP A C 1
ATOM 2178 O O . ASP A 1 283 ? -30.912 27.068 62.886 1.00 43.47 283 ASP A O 1
ATOM 2182 N N . ALA A 1 284 ? -29.222 25.880 63.708 1.00 45.56 284 ALA A N 1
ATOM 2183 C CA . ALA A 1 284 ? -29.322 26.468 65.051 1.00 45.56 284 ALA A CA 1
ATOM 2184 C C . ALA A 1 284 ? -28.481 27.751 65.253 1.00 45.56 284 ALA A C 1
ATOM 2186 O O . ALA A 1 284 ? -28.576 28.382 66.307 1.00 45.56 284 ALA A O 1
ATOM 2187 N N . ALA A 1 285 ? -27.669 28.164 64.270 1.00 44.66 285 ALA A N 1
ATOM 2188 C CA . ALA A 1 285 ? -26.739 29.294 64.412 1.00 44.66 285 ALA A CA 1
ATOM 2189 C C . ALA A 1 285 ? -27.159 30.582 63.675 1.00 44.66 285 ALA A C 1
ATOM 2191 O O . ALA A 1 285 ? -26.554 31.626 63.912 1.00 44.66 285 ALA A O 1
ATOM 2192 N N . TYR A 1 286 ? -28.205 30.557 62.837 1.00 39.50 286 TYR A N 1
ATOM 2193 C CA . TYR A 1 286 ? -28.623 31.739 62.061 1.00 39.50 286 TYR A CA 1
ATOM 2194 C C . TYR A 1 286 ? -29.820 32.508 62.655 1.00 39.50 286 TYR A C 1
ATOM 2196 O O . TYR A 1 286 ? -30.129 33.609 62.214 1.00 39.50 286 TYR A O 1
ATOM 2204 N N . VAL A 1 287 ? -30.457 31.989 63.712 1.00 42.28 287 VAL A N 1
ATOM 2205 C CA . VAL A 1 287 ? -31.621 32.629 64.370 1.00 42.28 287 VAL A CA 1
ATOM 2206 C C . VAL A 1 287 ? -31.231 33.420 65.637 1.00 42.28 287 VAL A C 1
ATOM 2208 O O . VAL A 1 287 ? -32.082 34.004 66.297 1.00 42.28 287 VAL A O 1
ATOM 2211 N N . LYS A 1 288 ? -29.936 33.506 65.988 1.00 43.66 288 LYS A N 1
ATOM 2212 C CA . LYS A 1 288 ? -29.476 34.156 67.237 1.00 43.66 288 LYS A CA 1
ATOM 2213 C C . LYS A 1 288 ? -28.847 35.550 67.111 1.00 43.66 288 LYS A C 1
ATOM 2215 O O . LYS A 1 288 ? -28.483 36.099 68.141 1.00 43.66 288 LYS A O 1
ATOM 2220 N N . ASN A 1 289 ? -28.756 36.147 65.918 1.00 42.31 289 ASN A N 1
ATOM 2221 C CA . ASN A 1 289 ? -28.152 37.480 65.729 1.00 42.31 289 ASN A CA 1
ATOM 2222 C C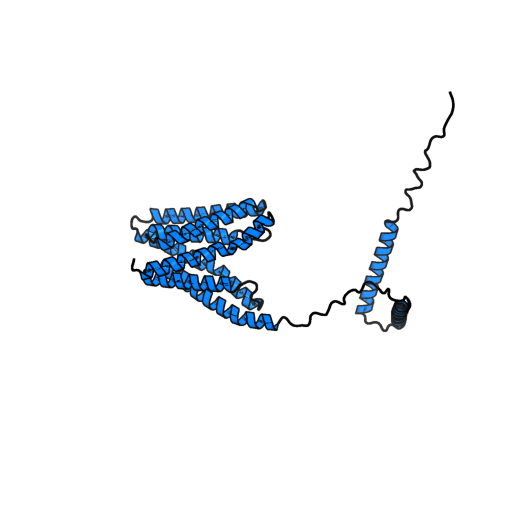 . ASN A 1 289 ? -28.982 38.405 64.817 1.00 42.31 289 ASN A C 1
ATOM 2224 O O . ASN A 1 289 ? -28.463 38.978 63.862 1.00 42.31 289 ASN A O 1
ATOM 2228 N N . LEU A 1 290 ? -30.272 38.569 65.117 1.00 42.47 290 LEU A N 1
ATOM 2229 C CA . LEU A 1 290 ? -31.061 39.693 64.601 1.00 42.47 290 LEU A CA 1
ATOM 2230 C C . LEU A 1 290 ? -31.093 40.799 65.673 1.00 42.47 290 LEU A C 1
ATOM 2232 O O . LEU A 1 290 ? -31.583 40.537 66.774 1.00 42.47 290 LEU A O 1
ATOM 2236 N N . PRO A 1 291 ? -30.567 42.009 65.405 1.00 39.06 291 PRO A N 1
ATOM 2237 C CA . PRO A 1 291 ? -30.706 43.130 66.323 1.00 39.06 291 PRO A CA 1
ATOM 2238 C C . PRO A 1 291 ? -32.163 43.607 66.358 1.00 39.06 291 PRO A C 1
ATOM 2240 O O . PRO A 1 291 ? -32.781 43.858 65.325 1.00 39.06 291 PRO A O 1
ATOM 2243 N N . SER A 1 292 ? -32.701 43.710 67.572 1.00 41.56 292 SER A N 1
ATOM 2244 C CA . SER A 1 292 ? -34.018 44.258 67.893 1.00 41.56 292 SER A CA 1
ATOM 2245 C C . SER A 1 292 ? -34.123 45.740 67.524 1.00 41.56 292 SER A C 1
ATOM 2247 O O . SER A 1 292 ? -33.225 46.522 67.835 1.00 41.56 292 SER A O 1
ATOM 2249 N N . GLU A 1 293 ? -35.246 46.117 66.918 1.00 46.12 293 GLU A N 1
ATOM 2250 C CA . GLU A 1 293 ? -35.619 47.490 66.572 1.00 46.12 293 GLU A CA 1
ATOM 2251 C C . GLU A 1 293 ? -35.569 48.477 67.758 1.00 46.12 293 GLU A C 1
ATOM 2253 O O . GLU A 1 293 ? -36.030 48.184 68.862 1.00 46.12 293 GLU A O 1
ATOM 2258 N N . GLY A 1 294 ? -35.134 49.709 67.478 1.00 33.78 294 GLY A N 1
ATOM 2259 C CA . GLY A 1 294 ? -35.526 50.927 68.197 1.00 33.78 294 GLY A CA 1
ATOM 2260 C C . GLY A 1 294 ? -35.673 52.045 67.159 1.00 33.78 294 GLY A C 1
ATOM 2261 O O . GLY A 1 294 ? -34.700 52.395 66.507 1.00 33.78 294 GLY A O 1
ATOM 2262 N N . LYS A 1 295 ? -36.898 52.369 66.733 1.00 36.72 295 LYS A N 1
ATOM 2263 C CA . LYS A 1 295 ? -37.835 53.371 67.280 1.00 36.72 295 LYS A CA 1
ATOM 2264 C C . LYS A 1 295 ? -37.429 54.840 67.065 1.00 36.72 295 LYS A C 1
ATOM 2266 O O . LYS A 1 295 ? -36.559 55.353 67.750 1.00 36.72 295 LYS A O 1
ATOM 2271 N N . MET A 1 296 ? -38.303 55.480 66.283 1.00 39.59 296 MET A N 1
ATOM 2272 C CA . MET A 1 296 ? -38.849 56.838 66.403 1.00 39.59 296 MET A CA 1
ATOM 2273 C C . MET A 1 296 ? -38.066 58.048 65.872 1.00 39.59 296 MET A C 1
ATOM 2275 O O . MET A 1 296 ? -36.919 58.281 66.230 1.00 39.59 296 MET A O 1
ATOM 2279 N N . THR A 1 297 ? -38.873 58.832 65.137 1.00 40.69 297 THR A N 1
ATOM 2280 C CA . THR A 1 297 ? -38.789 60.227 64.662 1.00 40.69 297 THR A CA 1
ATOM 2281 C C . THR A 1 297 ? -37.850 60.534 63.514 1.00 40.69 297 THR A C 1
ATOM 2283 O O . THR A 1 297 ? -36.623 60.444 63.708 1.00 40.69 297 THR A O 1
#

Radius of gyration: 34.54 Å; Cα contacts (8 Å, |Δi|>4): 239; chains: 1; bounding box: 73×86×95 Å

Organism: NCBI:txid122646

pLDDT: mean 81.62, std 22.2, range [30.06, 98.62]

Secondary structure (DSSP, 8-state):
--HHHHHHHHHHHHHHHHHHHTTHHHHHHHHHHTS-TT--SHHHHHHHHHHHHHHHHHHHTT-HHHHHHHHHHHHHHHHHHHHHHHHS-HHHHHHHHHHHHHHHHHHHHHHHHHHHS-SSHHHHHHHHHHHHHHHHHHHTHHHHHHHHHHHHHS--TTS-HHHHHHHHHHHHHHHHHHHHTT-HHHHHHHHHHHHHHHHHHHHHHHHHHHHTTT--S----PPP--S--PPPTHHHHHHHHHHHHHHHTT-S-HHHHHHHHHHHHHHHHHHHHHHHT---SSTTSSSS-PPPP----

Sequence (297 aa):
MALADTIIGIIGNVISICLFLAPTKTFVKIIKAKSTMEFKSTPYVCALLSVLLWTLYGLLKPATLIVTINAAGTFLEALYLSCFLYYADRKGKIRTSRSLLLVLGLFGIVTAASLTASRMRDTRVMIAGIVSVVFSIIMYASPLRAMKMVVTTKSVTFMPFTLSALLLLNGTVWTLYAVLVKDIYVMIPNGVGTLFGIVQILLYLVYMKKSKNQELPVEAEKPRLNTNEAPKSSEIANGVDKKAIDLEKGTLPRGERASMEHERKALNDDRQRKQDISPAGADAAYVKNLPSEGKMT

Foldseek 3Di:
DPPVLVVLLVVLLVLLVVLLCVCVVLLVVLVVVLANPPPALVVLLLQLLLLLLQLQLCVLVVPVSSNVSSVSSNVSSVVVLVSQCRSYDPVRNVVSVVSNVVSVVVSVVLSCCLVPVDPDSVSSSVSSLVVSLVSLVVSCVVLVVLLVCCVVVLDCPSPDLVSLQSQLSSLVSQLVSCVVVVNPSSNRSSVVSNVSSVSSNVSCVVSVVVVVVVPDDDDPDDPDPPPDDDDDPVVVVVVVVVVVVCVVVVNDDPVVVVVVVVVVVVVVVVVVVVVVPDPDPDPPPPVPDDDDDDDDD

Nearest PDB structures (foldseek):
  5xpd-assembly1_A  TM=9.752E-01  e=7.700E-14  Arabidopsis thaliana
  5cth-assembly1_B  TM=9.473E-01  e=1.775E-11  Oryza sativa Japonica Group
  4rng-assembly4_C-2  TM=8.668E-01  e=1.338E-01  Thermodesulfovibrio yellowstonii DSM 11347
  4rng-assembly2_D  TM=8.682E-01  e=1.999E-01  Thermodesulfovibrio yellowstonii DSM 11347
  6z0c-assembly1_A  TM=1.965E-01  e=6.197E+00  Escherichia coli